Protein AF-A0A0J7L3K2-F1 (afdb_monomer_lite)

Structure (mmCIF, N/CA/C/O backbone):
data_AF-A0A0J7L3K2-F1
#
_entry.id   AF-A0A0J7L3K2-F1
#
loop_
_atom_site.group_PDB
_atom_site.id
_atom_site.type_symbol
_atom_site.label_atom_id
_atom_site.label_alt_id
_atom_site.label_comp_id
_atom_site.label_asym_id
_atom_site.label_entity_id
_atom_site.label_seq_id
_atom_site.pdbx_PDB_ins_code
_atom_site.Cartn_x
_atom_site.Cartn_y
_atom_site.Cartn_z
_atom_site.occupancy
_atom_site.B_iso_or_equiv
_atom_site.auth_seq_id
_atom_site.auth_comp_id
_atom_site.auth_asym_id
_atom_site.auth_atom_id
_atom_site.pdbx_PDB_model_num
ATOM 1 N N . MET A 1 1 ? -5.778 12.920 26.949 1.00 61.03 1 MET A N 1
ATOM 2 C CA . MET A 1 1 ? -6.171 11.606 26.399 1.00 61.03 1 MET A CA 1
ATOM 3 C C . MET A 1 1 ? -7.026 11.694 25.135 1.00 61.03 1 MET A C 1
ATOM 5 O O . MET A 1 1 ? -6.495 11.385 24.085 1.00 61.03 1 MET A O 1
ATOM 9 N N . LYS A 1 2 ? -8.300 12.133 25.161 1.00 69.38 2 LYS A N 1
ATOM 10 C CA . LYS A 1 2 ? -9.154 12.107 23.944 1.00 69.38 2 LYS A CA 1
ATOM 11 C C . LYS A 1 2 ? -8.627 12.995 22.795 1.00 69.38 2 LYS A C 1
ATOM 13 O O . LYS A 1 2 ? -8.532 12.530 21.668 1.00 69.38 2 LYS A O 1
ATOM 18 N N . LEU A 1 3 ? -8.173 14.209 23.121 1.00 75.06 3 LEU A N 1
ATOM 19 C CA . LEU A 1 3 ? -7.583 15.154 22.159 1.00 75.06 3 LEU A CA 1
ATOM 20 C C . LEU A 1 3 ? -6.234 14.675 21.585 1.00 75.06 3 LEU A C 1
ATOM 22 O O . LEU A 1 3 ? -5.961 14.865 20.408 1.00 75.06 3 LEU A O 1
ATOM 26 N N . GLU A 1 4 ? -5.402 14.020 22.401 1.00 78.69 4 GLU A N 1
ATOM 27 C CA . GLU A 1 4 ? -4.096 13.488 21.967 1.00 78.69 4 GLU A CA 1
ATOM 28 C C . GLU A 1 4 ? -4.261 12.316 20.989 1.00 78.69 4 GLU A C 1
ATOM 30 O O . GLU A 1 4 ? -3.485 12.182 20.045 1.00 78.69 4 GLU A O 1
ATOM 35 N N . VAL A 1 5 ? -5.291 11.484 21.189 1.00 81.31 5 VAL A N 1
ATOM 36 C CA . VAL A 1 5 ? -5.630 10.379 20.280 1.00 81.31 5 VAL A CA 1
ATOM 37 C C . VAL A 1 5 ? -6.174 10.911 18.953 1.00 81.31 5 VAL A C 1
ATOM 39 O O . VAL A 1 5 ? -5.765 10.426 17.899 1.00 81.31 5 VAL A O 1
ATOM 42 N N . GLU A 1 6 ? -7.035 11.932 18.972 1.00 85.69 6 GLU A N 1
ATOM 43 C CA . GLU A 1 6 ? -7.513 12.599 17.749 1.00 85.69 6 GLU A CA 1
ATOM 44 C C . GLU A 1 6 ? -6.366 13.261 16.972 1.00 85.69 6 GLU A C 1
ATOM 46 O O . GLU A 1 6 ? -6.255 13.076 15.760 1.00 85.69 6 GLU A O 1
ATOM 51 N N . GLU A 1 7 ? -5.461 13.967 17.657 1.00 87.94 7 GLU A N 1
ATOM 52 C CA . GLU A 1 7 ? -4.285 14.577 17.028 1.00 87.94 7 GLU A CA 1
ATOM 53 C C . GLU A 1 7 ? -3.346 13.518 16.425 1.00 87.94 7 GLU A C 1
ATOM 55 O O . GLU A 1 7 ? -2.850 13.683 15.306 1.00 87.94 7 GLU A O 1
ATOM 60 N N . GLY A 1 8 ? -3.116 12.416 17.144 1.00 87.81 8 GLY A N 1
ATOM 61 C CA . GLY A 1 8 ? -2.340 11.278 16.655 1.00 87.81 8 GLY A CA 1
ATOM 62 C C . GLY A 1 8 ? -2.963 10.653 15.406 1.00 87.81 8 GLY A C 1
ATOM 63 O O . GLY A 1 8 ? -2.278 10.487 14.399 1.00 87.81 8 GLY A O 1
ATOM 64 N N . THR A 1 9 ? -4.270 10.390 15.437 1.00 90.25 9 THR A N 1
ATOM 65 C CA . THR A 1 9 ? -5.020 9.811 14.309 1.00 90.25 9 THR A CA 1
ATOM 66 C C . THR A 1 9 ? -4.975 10.726 13.086 1.00 90.25 9 THR A C 1
ATOM 68 O O . THR A 1 9 ? -4.685 10.269 11.982 1.00 90.25 9 THR A O 1
ATOM 71 N N . TYR A 1 10 ? -5.146 12.039 13.277 1.00 93.38 10 TYR A N 1
ATOM 72 C CA . TYR A 1 10 ? -5.025 13.022 12.200 1.00 93.38 10 TYR A CA 1
ATOM 73 C C . TYR A 1 10 ? -3.632 13.013 11.554 1.00 93.38 10 TYR A C 1
ATOM 75 O O . TYR A 1 10 ? -3.513 13.041 10.327 1.00 93.38 10 TYR A O 1
ATOM 83 N N . LYS A 1 11 ? -2.560 12.940 12.356 1.00 92.44 11 LYS A N 1
ATOM 84 C CA . LYS A 1 11 ? -1.188 12.837 11.830 1.00 92.44 11 LYS A CA 1
ATOM 85 C C . LYS A 1 11 ? -1.003 11.567 11.000 1.00 92.44 11 LYS A C 1
ATOM 87 O O . LYS A 1 11 ? -0.412 11.652 9.926 1.00 92.44 11 LYS A O 1
ATOM 92 N N . LEU A 1 12 ? -1.532 10.429 11.454 1.00 91.94 12 LEU A N 1
ATOM 93 C CA . LEU A 1 12 ? -1.474 9.167 10.710 1.00 91.94 12 LEU A CA 1
ATOM 94 C C . LEU A 1 12 ? -2.235 9.262 9.379 1.00 91.94 12 LEU A C 1
ATOM 96 O O . LEU A 1 12 ? -1.663 8.944 8.343 1.00 91.94 12 LEU A O 1
ATOM 100 N N . MET A 1 13 ? -3.460 9.797 9.370 1.00 94.56 13 MET A N 1
ATOM 101 C CA . MET A 1 13 ? -4.231 10.024 8.136 1.00 94.56 13 MET A CA 1
ATOM 102 C C . MET A 1 13 ? -3.524 10.987 7.173 1.00 94.56 13 MET A C 1
ATOM 104 O O . MET A 1 13 ? -3.561 10.819 5.953 1.00 94.56 13 MET A O 1
ATOM 108 N N . LYS A 1 14 ? -2.845 12.014 7.693 1.00 96.44 14 LYS A N 1
ATOM 109 C CA . LYS A 1 14 ? -2.039 12.912 6.860 1.00 96.44 14 LYS A CA 1
ATOM 110 C C . LYS A 1 14 ? -0.879 12.160 6.198 1.00 96.44 14 LYS A C 1
ATOM 112 O O . LYS A 1 14 ? -0.679 12.314 4.997 1.00 96.44 14 LYS A O 1
ATOM 117 N N . GLN A 1 15 ? -0.152 11.345 6.964 1.00 94.25 15 GLN A N 1
ATOM 118 C CA . GLN A 1 15 ? 0.934 10.514 6.435 1.00 94.25 15 GLN A CA 1
ATOM 119 C C . GLN A 1 15 ? 0.429 9.490 5.413 1.00 94.25 15 GLN A C 1
ATOM 121 O O . GLN A 1 15 ? 1.086 9.276 4.402 1.00 94.25 15 GLN A O 1
ATOM 126 N N . GLU A 1 16 ? -0.759 8.915 5.619 1.00 95.50 16 GLU A N 1
ATOM 127 C CA . GLU A 1 16 ? -1.400 8.005 4.663 1.00 95.50 16 GLU A CA 1
ATOM 128 C C . GLU A 1 16 ? -1.596 8.682 3.303 1.00 95.50 16 GLU A C 1
ATOM 130 O O . GLU A 1 16 ? -1.174 8.162 2.271 1.00 95.50 16 GLU A O 1
ATOM 135 N N . ASN A 1 17 ? -2.168 9.887 3.309 1.00 97.38 17 ASN A N 1
ATOM 136 C CA . ASN A 1 17 ? -2.391 10.671 2.098 1.00 97.38 17 ASN A CA 1
ATOM 137 C C . ASN A 1 17 ? -1.088 11.096 1.407 1.00 97.38 17 ASN A C 1
ATOM 139 O O . ASN A 1 17 ? -1.037 11.168 0.179 1.00 97.38 17 ASN A O 1
ATOM 143 N N . GLU A 1 18 ? -0.044 11.409 2.176 1.00 96.75 18 GLU A N 1
ATOM 144 C CA . GLU A 1 18 ? 1.286 11.706 1.635 1.00 96.75 18 GLU A CA 1
ATOM 145 C C . GLU A 1 18 ? 1.881 10.461 0.954 1.00 96.75 18 GLU A C 1
ATOM 147 O O . GLU A 1 18 ? 2.311 10.551 -0.196 1.00 96.75 18 GLU A O 1
ATOM 152 N N . LEU A 1 19 ? 1.800 9.287 1.591 1.00 94.75 19 LEU A N 1
ATOM 153 C CA . LEU A 1 19 ? 2.296 8.027 1.030 1.00 94.75 19 LEU A CA 1
ATOM 154 C C . LEU A 1 19 ? 1.564 7.616 -0.253 1.00 94.75 19 LEU A C 1
ATOM 156 O O . LEU A 1 19 ? 2.201 7.147 -1.193 1.00 94.75 19 LEU A O 1
ATOM 160 N N . ILE A 1 20 ? 0.241 7.807 -0.314 1.00 98.12 20 ILE A N 1
ATOM 161 C CA . ILE A 1 20 ? -0.554 7.532 -1.522 1.00 98.12 20 ILE A CA 1
ATOM 162 C C . ILE A 1 20 ? -0.031 8.361 -2.699 1.00 98.12 20 ILE A C 1
ATOM 164 O O . ILE A 1 20 ? 0.258 7.811 -3.759 1.00 98.12 20 ILE A O 1
ATOM 168 N N . LYS A 1 21 ? 0.166 9.669 -2.495 1.00 98.25 21 LYS A N 1
ATOM 169 C CA . LYS A 1 21 ? 0.689 10.566 -3.537 1.00 98.25 21 LYS A CA 1
ATOM 170 C C . LYS A 1 21 ? 2.106 10.191 -3.962 1.00 98.25 21 LYS A C 1
ATOM 172 O O . LYS A 1 21 ? 2.420 10.246 -5.147 1.00 98.25 21 LYS A O 1
ATOM 177 N N . GLU A 1 22 ? 2.967 9.815 -3.015 1.00 96.81 22 GLU A N 1
ATOM 178 C CA . GLU A 1 22 ? 4.315 9.330 -3.330 1.00 96.81 22 GLU A CA 1
ATOM 179 C C . GLU A 1 22 ? 4.266 8.090 -4.229 1.00 96.81 22 GLU A C 1
ATOM 181 O O . GLU A 1 22 ? 4.964 8.044 -5.242 1.00 96.81 22 GLU A O 1
ATOM 186 N N . ILE A 1 23 ? 3.420 7.112 -3.892 1.00 98.12 23 ILE A N 1
ATOM 187 C CA . ILE A 1 23 ? 3.246 5.886 -4.678 1.00 98.12 23 ILE A CA 1
ATOM 188 C C . ILE A 1 23 ? 2.728 6.211 -6.084 1.00 98.12 23 ILE A C 1
ATOM 190 O O . ILE A 1 23 ? 3.283 5.708 -7.057 1.00 98.12 23 ILE A O 1
ATOM 194 N N . GLU A 1 24 ? 1.725 7.083 -6.216 1.00 98.25 24 GLU A N 1
ATOM 195 C CA . GLU A 1 24 ? 1.188 7.507 -7.518 1.00 98.25 24 GLU A CA 1
ATOM 196 C C . GLU A 1 24 ? 2.263 8.146 -8.412 1.00 98.25 24 GLU A C 1
ATOM 198 O O . GLU A 1 24 ? 2.356 7.831 -9.600 1.00 98.25 24 GLU A O 1
ATOM 203 N N . LEU A 1 25 ? 3.112 9.009 -7.845 1.00 98.38 25 LEU A N 1
ATOM 204 C CA . LEU A 1 25 ? 4.223 9.627 -8.572 1.00 98.38 25 LEU A CA 1
ATOM 205 C C . LEU A 1 25 ? 5.284 8.598 -8.985 1.00 98.38 25 LEU A C 1
ATOM 207 O O . LEU A 1 25 ? 5.792 8.649 -10.105 1.00 98.38 25 LEU A O 1
ATOM 211 N N . MET A 1 26 ? 5.613 7.649 -8.105 1.00 98.06 26 MET A N 1
ATOM 212 C CA . MET A 1 26 ? 6.549 6.569 -8.425 1.00 98.06 26 MET A CA 1
ATOM 213 C C . MET A 1 26 ? 5.998 5.644 -9.519 1.00 98.06 26 MET A C 1
ATOM 215 O O . MET A 1 26 ? 6.743 5.238 -10.407 1.00 98.06 26 MET A O 1
ATOM 219 N N . GLU A 1 27 ? 4.698 5.349 -9.508 1.00 97.94 27 GLU A N 1
ATOM 220 C CA . GLU A 1 27 ? 4.021 4.573 -10.552 1.00 97.94 27 GLU A CA 1
ATOM 221 C C . GLU A 1 27 ? 4.058 5.285 -11.914 1.00 97.94 27 GLU A C 1
ATOM 223 O O . GLU A 1 27 ? 4.350 4.666 -12.939 1.00 97.94 27 GLU A O 1
ATOM 228 N N . GLN A 1 28 ? 3.855 6.605 -11.940 1.00 98.38 28 GLN A N 1
ATOM 229 C CA . GLN A 1 28 ? 4.031 7.401 -13.160 1.00 98.38 28 GLN A CA 1
ATOM 230 C C . GLN A 1 28 ? 5.478 7.357 -13.666 1.00 98.38 28 GLN A C 1
ATOM 232 O O . GLN A 1 28 ? 5.715 7.155 -14.858 1.00 98.38 28 GLN A O 1
ATOM 237 N N . GLU A 1 29 ? 6.458 7.485 -12.770 1.00 98.00 29 GLU A N 1
ATOM 238 C CA . GLU A 1 29 ? 7.871 7.401 -13.146 1.00 98.00 29 GLU A CA 1
ATOM 239 C C . GLU A 1 29 ? 8.252 6.008 -13.666 1.00 98.00 29 GLU A C 1
ATOM 241 O O . GLU A 1 29 ? 9.008 5.883 -14.631 1.00 98.00 29 GLU A O 1
ATOM 246 N N . LYS A 1 30 ? 7.666 4.947 -13.105 1.00 97.62 30 LYS A N 1
ATOM 247 C CA . LYS A 1 30 ? 7.822 3.579 -13.611 1.00 97.62 30 LYS A CA 1
ATOM 248 C C . LYS A 1 30 ? 7.380 3.473 -15.072 1.00 97.62 30 LYS A C 1
ATOM 250 O O . LYS A 1 30 ? 8.096 2.887 -15.887 1.00 97.62 30 LYS A O 1
ATOM 255 N N . LEU A 1 31 ? 6.244 4.077 -15.431 1.00 97.50 31 LEU A N 1
ATOM 256 C CA . LEU A 1 31 ? 5.769 4.118 -16.819 1.00 97.50 31 LEU A CA 1
ATOM 257 C C . LEU A 1 31 ? 6.733 4.882 -17.739 1.00 97.50 31 LEU A C 1
ATOM 259 O O . LEU A 1 31 ? 6.981 4.438 -18.864 1.00 97.50 31 LEU A O 1
ATOM 263 N N . ASN A 1 32 ? 7.323 5.983 -17.266 1.00 98.00 32 ASN A N 1
ATOM 264 C CA . ASN A 1 32 ? 8.330 6.731 -18.025 1.00 98.00 32 ASN A CA 1
ATOM 265 C C . ASN A 1 32 ? 9.562 5.867 -18.328 1.00 98.00 32 ASN A C 1
ATOM 267 O O . ASN A 1 32 ? 9.998 5.803 -19.478 1.00 98.00 32 ASN A O 1
ATOM 271 N N . ILE A 1 33 ? 10.072 5.146 -17.326 1.00 96.31 33 ILE A N 1
ATOM 272 C CA . ILE A 1 33 ? 11.225 4.244 -17.473 1.00 96.31 33 ILE A CA 1
ATOM 273 C C . ILE A 1 33 ? 10.921 3.115 -18.470 1.00 96.31 33 ILE A C 1
ATOM 275 O O . ILE A 1 33 ? 11.774 2.767 -19.289 1.00 96.31 33 ILE A O 1
ATOM 279 N N . ILE A 1 34 ? 9.703 2.562 -18.453 1.00 95.25 34 ILE A N 1
ATOM 280 C CA . ILE A 1 34 ? 9.273 1.539 -19.421 1.00 95.25 34 ILE A CA 1
ATOM 281 C C . ILE A 1 34 ? 9.290 2.101 -20.850 1.00 95.25 34 ILE A C 1
ATOM 283 O O . ILE A 1 34 ? 9.785 1.446 -21.769 1.00 95.25 34 ILE A O 1
ATOM 287 N N . ASN A 1 35 ? 8.776 3.315 -21.054 1.00 96.88 35 ASN A N 1
ATOM 288 C CA . ASN A 1 35 ? 8.783 3.962 -22.368 1.00 96.88 35 ASN A CA 1
ATOM 289 C C . ASN A 1 35 ? 10.210 4.271 -22.849 1.00 96.88 35 ASN A C 1
ATOM 291 O O . ASN A 1 35 ? 10.521 4.089 -24.029 1.00 96.88 35 ASN A O 1
ATOM 295 N N . GLU A 1 36 ? 11.097 4.677 -21.939 1.00 96.50 36 GLU A N 1
ATOM 296 C CA . GLU A 1 36 ? 12.516 4.878 -22.233 1.00 96.50 36 GLU A CA 1
ATOM 297 C C . GLU A 1 36 ? 13.192 3.563 -22.660 1.00 96.50 36 GLU A C 1
ATOM 299 O O . GLU A 1 36 ? 13.864 3.514 -23.694 1.00 96.50 36 GLU A O 1
ATOM 304 N N . ALA A 1 37 ? 12.942 2.469 -21.932 1.00 93.69 37 ALA A N 1
ATOM 305 C CA . ALA A 1 37 ? 13.461 1.145 -22.270 1.00 93.69 37 ALA A CA 1
ATOM 306 C C . ALA A 1 37 ? 13.016 0.699 -23.673 1.00 93.69 37 ALA A C 1
ATOM 308 O O . ALA A 1 37 ? 13.846 0.258 -24.471 1.00 93.69 37 ALA A O 1
ATOM 309 N N . LYS A 1 38 ? 11.731 0.884 -24.012 1.00 93.81 38 LYS A N 1
ATOM 310 C CA . LYS A 1 38 ? 11.192 0.604 -25.356 1.00 93.81 38 LYS A CA 1
ATOM 311 C C . LYS A 1 38 ? 11.876 1.438 -26.442 1.00 93.81 38 LYS A C 1
ATOM 313 O O . LYS A 1 38 ? 12.220 0.908 -27.495 1.00 93.81 38 LYS A O 1
ATOM 318 N N . SER A 1 39 ? 12.135 2.720 -26.177 1.00 96.50 39 SER A N 1
ATOM 319 C CA . SER A 1 39 ? 12.858 3.608 -27.100 1.00 96.50 39 SER A CA 1
ATOM 320 C C . SER A 1 39 ? 14.290 3.128 -27.370 1.00 96.50 39 SER A C 1
ATOM 322 O O . SER A 1 39 ? 14.747 3.161 -28.514 1.00 96.50 39 SER A O 1
ATOM 324 N N . TYR A 1 40 ? 15.002 2.628 -26.352 1.00 96.62 40 TYR A N 1
ATOM 325 C CA . TYR A 1 40 ? 16.329 2.035 -26.546 1.00 96.62 40 TYR A CA 1
ATOM 326 C C . TYR A 1 40 ? 16.285 0.702 -27.296 1.00 96.62 40 TYR A C 1
ATOM 328 O O . TYR A 1 40 ? 17.164 0.458 -28.122 1.00 96.62 40 TYR A O 1
ATOM 336 N N . LEU A 1 41 ? 15.270 -0.136 -27.060 1.00 92.50 41 LEU A N 1
ATOM 337 C CA . LEU A 1 41 ? 15.083 -1.384 -27.808 1.00 92.50 41 LEU A CA 1
ATOM 338 C C . LEU A 1 41 ? 14.839 -1.123 -29.298 1.00 92.50 41 LEU A C 1
ATOM 340 O O . LEU A 1 41 ? 15.476 -1.765 -30.128 1.00 92.50 41 LEU A O 1
ATOM 344 N N . ALA A 1 42 ? 14.013 -0.129 -29.636 1.00 94.19 42 ALA A N 1
ATOM 345 C CA . ALA A 1 42 ? 13.767 0.277 -31.022 1.00 94.19 42 ALA A CA 1
ATOM 346 C C . ALA A 1 42 ? 15.030 0.786 -31.745 1.00 94.19 42 ALA A C 1
ATOM 348 O O . ALA A 1 42 ? 15.099 0.757 -32.970 1.00 94.19 42 ALA A O 1
ATOM 349 N N . LYS A 1 43 ? 16.037 1.248 -30.993 1.00 95.62 43 LYS A N 1
ATOM 350 C CA . LYS A 1 43 ? 17.347 1.688 -31.505 1.00 95.62 43 LYS A CA 1
ATOM 351 C C . LYS A 1 43 ? 18.413 0.586 -31.456 1.00 95.62 43 LYS A C 1
ATOM 353 O O . LYS A 1 43 ? 19.588 0.886 -31.638 1.00 95.62 43 LYS A O 1
ATOM 358 N N . GLU A 1 44 ? 18.032 -0.650 -31.128 1.00 92.44 44 GLU A N 1
ATOM 359 C CA . GLU A 1 44 ? 18.934 -1.794 -30.912 1.00 92.44 44 GLU A CA 1
ATOM 360 C C . GLU A 1 44 ? 19.980 -1.575 -29.793 1.00 92.44 44 GLU A C 1
ATOM 362 O O . GLU A 1 44 ? 20.953 -2.319 -29.648 1.00 92.44 44 GLU A O 1
ATOM 367 N N . LEU A 1 45 ? 19.759 -0.592 -28.912 1.00 94.81 45 LEU A N 1
ATOM 368 C CA . LEU A 1 45 ? 20.650 -0.236 -27.803 1.00 94.81 45 LEU A CA 1
ATOM 369 C C . LEU A 1 45 ? 20.366 -1.097 -26.565 1.00 94.81 45 LEU A C 1
ATOM 371 O O . LEU A 1 45 ? 19.985 -0.609 -25.498 1.00 94.81 45 LEU A O 1
ATOM 375 N N . ARG A 1 46 ? 20.587 -2.408 -26.696 1.00 90.81 46 ARG A N 1
ATOM 376 C CA . ARG A 1 46 ? 20.213 -3.419 -25.689 1.00 90.81 46 ARG A CA 1
ATOM 377 C C . ARG A 1 46 ? 20.780 -3.152 -24.289 1.00 90.81 46 ARG A C 1
ATOM 379 O O . ARG A 1 46 ? 20.095 -3.390 -23.298 1.00 90.81 46 ARG A O 1
ATOM 386 N N . GLN A 1 47 ? 22.014 -2.654 -24.187 1.00 93.06 47 GLN A N 1
ATOM 387 C CA . GLN A 1 47 ? 22.634 -2.364 -22.886 1.00 93.06 47 GLN A CA 1
ATOM 388 C C . GLN A 1 47 ? 21.943 -1.205 -22.156 1.00 93.06 47 GLN A C 1
ATOM 390 O O . GLN A 1 47 ? 21.753 -1.284 -20.945 1.00 93.06 47 GLN A O 1
ATOM 395 N N . MET A 1 48 ? 21.509 -0.172 -22.884 1.00 92.88 48 MET A N 1
ATOM 396 C CA . MET A 1 48 ? 20.787 0.963 -22.299 1.00 92.88 48 MET A CA 1
ATOM 397 C C . MET A 1 48 ? 19.384 0.549 -21.856 1.00 92.88 48 MET A C 1
ATOM 399 O O . MET A 1 48 ? 18.996 0.830 -20.725 1.00 92.88 48 MET A O 1
ATOM 403 N N . ALA A 1 49 ? 18.679 -0.232 -22.682 1.00 91.88 49 ALA A N 1
ATOM 404 C CA . ALA A 1 49 ? 17.394 -0.817 -22.302 1.00 91.88 49 ALA A CA 1
ATOM 405 C C . ALA A 1 49 ? 17.506 -1.664 -21.021 1.00 91.88 49 ALA A C 1
ATOM 407 O O . ALA A 1 49 ? 16.693 -1.520 -20.110 1.00 91.88 49 ALA A O 1
ATOM 408 N N . LYS A 1 50 ? 18.555 -2.494 -20.902 1.00 91.44 50 LYS A N 1
ATOM 409 C CA . LYS A 1 50 ? 18.805 -3.292 -19.690 1.00 91.44 50 LYS A CA 1
ATOM 410 C C . LYS A 1 50 ? 19.025 -2.413 -18.454 1.00 91.44 50 LYS A C 1
ATOM 412 O O . LYS A 1 50 ? 18.567 -2.767 -17.372 1.00 91.44 50 LYS A O 1
ATOM 417 N N . THR A 1 51 ? 19.702 -1.276 -18.593 1.00 93.81 51 THR A N 1
ATOM 418 C CA . THR A 1 51 ? 19.883 -0.314 -17.495 1.00 93.81 51 THR A CA 1
ATOM 419 C C . THR A 1 51 ? 18.560 0.317 -17.057 1.00 93.81 51 THR A C 1
ATOM 421 O O . THR A 1 5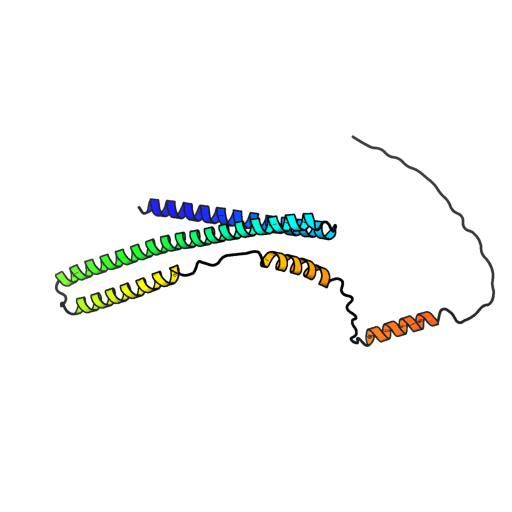1 ? 18.299 0.364 -15.856 1.00 93.81 51 THR A O 1
ATOM 424 N N . CYS A 1 52 ? 17.689 0.717 -17.990 1.00 94.00 52 CYS A N 1
ATOM 425 C CA . CYS A 1 52 ? 16.346 1.212 -17.659 1.00 94.00 52 CYS A CA 1
ATOM 426 C C . CYS A 1 52 ? 15.526 0.160 -16.902 1.00 94.00 52 CYS A C 1
ATOM 428 O O . CYS A 1 52 ? 14.923 0.472 -15.880 1.00 94.00 52 CYS A O 1
ATOM 430 N N . LEU A 1 53 ? 15.552 -1.101 -17.348 1.00 92.19 53 LEU A N 1
ATOM 431 C CA . LEU A 1 53 ? 14.826 -2.178 -16.671 1.00 92.19 53 LEU A CA 1
ATOM 432 C C . LEU A 1 53 ? 15.335 -2.417 -15.244 1.00 92.19 53 LEU A C 1
ATOM 434 O O . LEU A 1 53 ? 14.521 -2.542 -14.339 1.00 92.19 53 LEU A O 1
ATOM 438 N N . ARG A 1 54 ? 16.655 -2.379 -15.000 1.00 92.00 54 ARG A N 1
ATOM 439 C CA . ARG A 1 54 ? 17.199 -2.437 -13.626 1.00 92.00 54 ARG A CA 1
ATOM 440 C C . ARG A 1 54 ? 16.633 -1.328 -12.738 1.00 92.00 54 ARG A C 1
ATOM 442 O O . ARG A 1 54 ? 16.167 -1.608 -11.638 1.00 92.00 54 ARG A O 1
ATOM 449 N N . ARG A 1 55 ? 16.601 -0.093 -13.248 1.00 95.00 55 ARG A N 1
ATOM 450 C CA . ARG A 1 55 ? 16.022 1.056 -12.539 1.00 95.00 55 ARG A CA 1
ATOM 451 C C . ARG A 1 55 ? 14.524 0.871 -12.260 1.00 95.00 55 ARG A C 1
ATOM 453 O O . ARG A 1 55 ? 14.073 1.220 -11.174 1.00 95.00 55 ARG A O 1
ATOM 460 N N . LYS A 1 56 ? 13.759 0.312 -13.209 1.00 95.69 56 LYS A N 1
ATOM 461 C CA . LYS A 1 56 ? 12.331 -0.012 -13.030 1.00 95.69 56 LYS A CA 1
ATOM 462 C C . LYS A 1 56 ? 12.125 -0.925 -11.822 1.00 95.69 56 LYS A C 1
ATOM 464 O O . LYS A 1 56 ? 11.294 -0.618 -10.982 1.00 95.69 56 LYS A O 1
ATOM 469 N N . ILE A 1 57 ? 12.899 -1.998 -11.708 1.00 90.94 57 ILE A N 1
ATOM 470 C CA . ILE A 1 57 ? 12.754 -2.987 -10.629 1.00 90.94 57 ILE A CA 1
ATOM 471 C C . ILE A 1 57 ? 13.115 -2.384 -9.274 1.00 90.94 57 ILE A C 1
ATOM 473 O O . ILE A 1 57 ? 12.430 -2.615 -8.284 1.00 90.94 57 ILE A O 1
ATOM 477 N N . GLU A 1 58 ? 14.193 -1.600 -9.204 1.00 92.62 58 GLU A N 1
ATOM 478 C CA . GLU A 1 58 ? 14.553 -0.881 -7.975 1.00 92.62 58 GLU A CA 1
ATOM 479 C C . GLU A 1 58 ? 13.427 0.066 -7.533 1.00 92.62 58 GLU A C 1
ATOM 481 O O . GLU A 1 58 ? 13.109 0.157 -6.340 1.00 92.62 58 GLU A O 1
ATOM 486 N N . LEU A 1 59 ? 12.783 0.730 -8.497 1.00 96.06 59 LEU A N 1
ATOM 487 C CA . LEU A 1 59 ? 11.613 1.561 -8.252 1.00 96.06 59 LEU A CA 1
ATOM 488 C C . LEU A 1 59 ? 10.400 0.724 -7.821 1.00 96.06 59 LEU A C 1
ATOM 490 O O . LEU A 1 59 ? 9.741 1.102 -6.862 1.00 96.06 59 LEU A O 1
ATOM 494 N N . GLU A 1 60 ? 10.145 -0.434 -8.431 1.00 94.44 60 GLU A N 1
ATOM 495 C CA . GLU A 1 60 ? 9.076 -1.365 -8.033 1.00 94.44 60 GLU A CA 1
ATOM 496 C C . GLU A 1 60 ? 9.266 -1.897 -6.614 1.00 94.44 60 GLU A C 1
ATOM 498 O O . GLU A 1 60 ? 8.339 -1.826 -5.816 1.00 94.44 60 GLU A O 1
ATOM 503 N N . LYS A 1 61 ? 10.484 -2.308 -6.245 1.00 91.50 61 LYS A N 1
ATOM 504 C CA . LYS A 1 61 ? 10.827 -2.690 -4.864 1.00 91.50 61 LYS A CA 1
ATOM 505 C C . LYS A 1 61 ? 10.588 -1.538 -3.888 1.00 91.50 61 LYS A C 1
ATOM 507 O O . LYS A 1 61 ? 10.237 -1.750 -2.728 1.00 91.50 61 LYS A O 1
ATOM 512 N N . THR A 1 62 ? 10.809 -0.301 -4.328 1.00 91.44 62 THR A N 1
ATOM 513 C CA . THR A 1 62 ? 10.532 0.887 -3.513 1.00 91.44 62 THR A CA 1
ATOM 514 C C . THR A 1 62 ? 9.029 1.121 -3.381 1.00 91.44 62 THR A C 1
ATOM 516 O O . THR A 1 62 ? 8.559 1.342 -2.266 1.00 91.44 62 THR A O 1
ATOM 519 N N . ILE A 1 63 ? 8.275 1.018 -4.477 1.00 96.25 63 ILE A N 1
ATOM 520 C CA . ILE A 1 63 ? 6.810 1.112 -4.497 1.00 96.25 63 ILE A CA 1
ATOM 521 C C . ILE A 1 63 ? 6.197 0.048 -3.586 1.00 96.25 63 ILE A C 1
ATOM 523 O O . ILE A 1 63 ? 5.363 0.383 -2.754 1.00 96.25 63 ILE A O 1
ATOM 527 N N . GLU A 1 64 ? 6.652 -1.200 -3.669 1.00 93.62 64 GLU A N 1
ATOM 528 C CA . GLU A 1 64 ? 6.186 -2.309 -2.834 1.00 93.62 64 GLU A CA 1
ATOM 529 C C . GLU A 1 64 ? 6.408 -2.021 -1.344 1.00 93.62 64 GLU A C 1
ATOM 531 O O . GLU A 1 64 ? 5.475 -2.097 -0.546 1.00 93.62 64 GLU A O 1
ATOM 536 N N . LYS A 1 65 ? 7.613 -1.579 -0.959 1.00 87.50 65 LYS A N 1
ATOM 537 C CA . LYS A 1 65 ? 7.903 -1.176 0.428 1.00 87.50 65 LYS A CA 1
ATOM 538 C C . LYS A 1 65 ? 6.998 -0.039 0.902 1.00 87.50 65 LYS A C 1
ATOM 540 O O . LYS A 1 65 ? 6.565 -0.039 2.055 1.00 87.50 65 LYS A O 1
ATOM 545 N N . ARG A 1 66 ? 6.710 0.938 0.035 1.00 90.25 66 ARG A N 1
ATOM 546 C CA . ARG A 1 66 ? 5.802 2.055 0.343 1.00 90.25 66 ARG A CA 1
ATOM 547 C C . ARG A 1 66 ? 4.358 1.575 0.463 1.00 90.25 66 ARG A C 1
ATOM 549 O O . ARG A 1 66 ? 3.681 1.966 1.406 1.00 90.25 66 ARG A O 1
ATOM 556 N N . ALA A 1 67 ? 3.908 0.684 -0.413 1.00 92.88 67 ALA A N 1
ATOM 557 C CA . ALA A 1 67 ? 2.584 0.075 -0.351 1.00 92.88 67 ALA A CA 1
ATOM 558 C C . ALA A 1 67 ? 2.405 -0.765 0.924 1.00 92.88 67 ALA A C 1
ATOM 560 O O . ALA A 1 67 ? 1.366 -0.672 1.577 1.00 92.88 67 ALA A O 1
ATOM 561 N N . GLN A 1 68 ? 3.436 -1.502 1.345 1.00 89.00 68 GLN A N 1
ATOM 562 C CA . GLN A 1 68 ? 3.422 -2.226 2.615 1.00 89.00 68 GLN A CA 1
ATOM 563 C C . GLN A 1 68 ? 3.343 -1.271 3.812 1.00 89.00 68 GLN A C 1
ATOM 565 O O . GLN A 1 68 ? 2.571 -1.499 4.742 1.00 89.00 68 GLN A O 1
ATOM 570 N N . ALA A 1 69 ? 4.106 -0.174 3.794 1.00 86.44 69 ALA A N 1
ATOM 571 C CA . ALA A 1 69 ? 4.019 0.851 4.830 1.00 86.44 69 ALA A CA 1
ATOM 572 C C . ALA A 1 69 ? 2.625 1.507 4.876 1.00 86.44 69 ALA A C 1
ATOM 574 O O . ALA A 1 69 ? 2.099 1.727 5.965 1.00 86.44 69 ALA A O 1
ATOM 575 N N . LEU A 1 70 ? 1.999 1.749 3.717 1.00 94.38 70 LEU A N 1
ATOM 576 C CA . LEU A 1 70 ? 0.622 2.241 3.617 1.00 94.38 70 LEU A CA 1
ATOM 577 C C . LEU A 1 70 ? -0.376 1.251 4.231 1.00 94.38 70 LEU A C 1
ATOM 579 O O . LEU A 1 70 ? -1.244 1.658 5.001 1.00 94.38 70 LEU A O 1
ATOM 583 N N . ALA A 1 71 ? -0.246 -0.041 3.919 1.00 90.56 71 ALA A N 1
ATOM 584 C CA . ALA A 1 71 ? -1.092 -1.089 4.485 1.00 90.56 71 ALA A CA 1
ATOM 585 C C . ALA A 1 71 ? -0.963 -1.140 6.014 1.00 90.56 71 ALA A C 1
ATOM 587 O O . ALA A 1 71 ? -1.969 -1.074 6.717 1.00 90.56 71 ALA A O 1
ATOM 588 N N . ASN A 1 72 ? 0.270 -1.137 6.529 1.00 84.31 72 ASN A N 1
ATOM 589 C CA . ASN A 1 72 ? 0.538 -1.114 7.968 1.00 84.31 72 ASN A CA 1
ATOM 590 C C . ASN A 1 72 ? -0.074 0.125 8.645 1.00 84.31 72 ASN A C 1
ATOM 59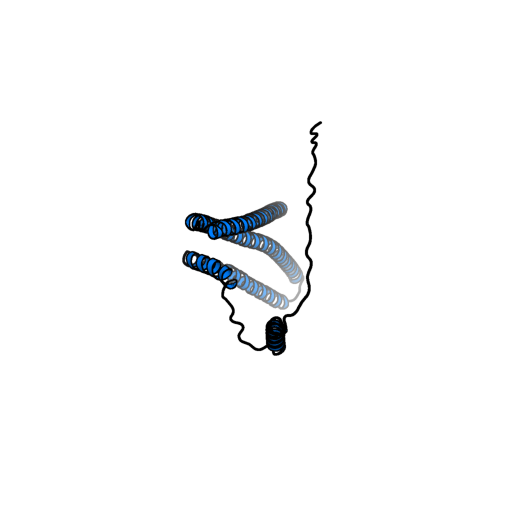2 O O . ASN A 1 72 ? -0.631 0.029 9.738 1.00 84.31 72 ASN A O 1
ATOM 596 N N . LEU A 1 73 ? 0.017 1.292 7.999 1.00 90.88 73 LEU A N 1
ATOM 597 C CA . LEU A 1 73 ? -0.534 2.542 8.517 1.00 90.88 73 LEU A CA 1
ATOM 598 C C . LEU A 1 73 ? -2.065 2.509 8.582 1.00 90.88 73 LEU A C 1
ATOM 600 O O . LEU A 1 73 ? -2.639 2.926 9.586 1.00 90.88 73 LEU A O 1
ATOM 604 N N . ARG A 1 74 ? -2.723 1.960 7.556 1.00 92.50 74 ARG A N 1
ATOM 605 C CA . ARG A 1 74 ? -4.178 1.749 7.540 1.00 92.50 74 ARG A CA 1
ATOM 606 C C . ARG A 1 74 ? -4.624 0.805 8.645 1.00 92.50 74 ARG A C 1
ATOM 608 O O . ARG A 1 74 ? -5.541 1.142 9.386 1.00 92.50 74 ARG A O 1
ATOM 615 N N . THR A 1 75 ? -3.931 -0.321 8.817 1.00 89.94 75 THR A N 1
ATOM 616 C CA . THR A 1 75 ? -4.185 -1.247 9.928 1.00 89.94 75 THR A CA 1
ATOM 617 C C . THR A 1 75 ? -4.055 -0.541 11.276 1.00 89.94 75 THR A C 1
ATOM 619 O O . THR A 1 75 ? -4.908 -0.713 12.141 1.00 89.94 75 THR A O 1
ATOM 622 N N . LEU A 1 76 ? -3.031 0.300 11.460 1.00 85.62 76 LEU A N 1
ATOM 623 C CA . LEU A 1 76 ? -2.859 1.063 12.695 1.00 85.62 76 LEU A CA 1
ATOM 624 C C . LEU A 1 76 ? -4.021 2.037 12.944 1.00 85.62 76 LEU A C 1
ATOM 626 O O . LEU A 1 76 ? -4.514 2.103 14.069 1.00 85.62 76 LEU A O 1
ATOM 630 N N . ILE A 1 77 ? -4.474 2.762 11.917 1.00 88.62 77 ILE A N 1
ATOM 631 C CA . ILE A 1 77 ? -5.628 3.670 12.016 1.00 88.62 77 ILE A CA 1
ATOM 632 C C . ILE A 1 77 ? -6.882 2.886 12.424 1.00 88.62 77 ILE A C 1
ATOM 634 O O . ILE A 1 77 ? -7.514 3.227 13.423 1.00 88.62 77 ILE A O 1
ATOM 638 N N . THR A 1 78 ? -7.185 1.783 11.734 1.00 88.19 78 THR A N 1
ATOM 639 C CA . THR A 1 78 ? -8.330 0.918 12.059 1.00 88.19 78 THR A CA 1
ATOM 640 C C . THR A 1 78 ? -8.243 0.357 13.480 1.00 88.19 78 THR A C 1
ATOM 642 O O . THR A 1 78 ? -9.236 0.343 14.205 1.00 88.19 78 THR A O 1
ATOM 645 N N . ASN A 1 79 ? -7.056 -0.050 13.934 1.00 84.19 79 ASN A N 1
ATOM 646 C CA . ASN A 1 79 ? -6.862 -0.548 15.296 1.00 84.19 79 ASN A CA 1
ATOM 647 C C . ASN A 1 79 ? -7.125 0.533 16.354 1.00 84.19 79 ASN A C 1
ATOM 649 O O . ASN A 1 79 ? -7.703 0.234 17.399 1.00 84.19 79 ASN A O 1
ATOM 653 N N . ILE A 1 80 ? -6.742 1.788 16.093 1.00 86.44 80 ILE A N 1
ATOM 654 C CA . ILE A 1 80 ? -7.030 2.919 16.989 1.00 86.44 80 ILE A CA 1
ATOM 655 C C . ILE A 1 80 ? -8.541 3.177 17.062 1.00 86.44 80 ILE A C 1
ATOM 657 O O . ILE A 1 80 ? -9.087 3.342 18.157 1.00 86.44 80 ILE A O 1
ATOM 661 N N . GLU A 1 81 ? -9.229 3.169 15.921 1.00 86.75 81 GLU A N 1
ATOM 662 C CA . GLU A 1 81 ? -10.685 3.342 15.848 1.00 86.75 81 GLU A CA 1
ATOM 663 C C . GLU A 1 81 ? -11.424 2.219 16.592 1.00 86.75 81 GLU A C 1
ATOM 665 O O . GLU A 1 81 ? -12.307 2.481 17.418 1.00 86.75 81 GLU A O 1
ATOM 670 N N . ASN A 1 82 ? -10.998 0.972 16.385 1.00 82.62 82 ASN A N 1
ATOM 671 C CA . ASN A 1 82 ? -11.530 -0.197 17.080 1.00 82.62 82 ASN A CA 1
ATOM 672 C C . ASN A 1 82 ? -11.280 -0.124 18.588 1.00 82.62 82 ASN A C 1
ATOM 674 O O . ASN A 1 82 ? -12.194 -0.379 19.370 1.00 82.62 82 ASN A O 1
ATOM 678 N N . ALA A 1 83 ? -10.084 0.277 19.023 1.00 79.44 83 ALA A N 1
ATOM 679 C CA . ALA A 1 83 ? -9.774 0.452 20.439 1.00 79.44 83 ALA A CA 1
ATOM 680 C C . ALA A 1 83 ? -10.661 1.526 21.092 1.00 79.44 83 ALA A C 1
ATOM 682 O O . ALA A 1 83 ? -11.135 1.339 22.216 1.00 79.44 83 ALA A O 1
ATOM 683 N N . HIS A 1 84 ? -10.943 2.627 20.386 1.00 81.94 84 HIS A N 1
ATOM 684 C CA . HIS A 1 84 ? -11.871 3.653 20.862 1.00 81.94 84 HIS A CA 1
ATOM 685 C C . HIS A 1 84 ? -13.302 3.104 21.000 1.00 81.94 84 HIS A C 1
ATOM 687 O O . HIS A 1 84 ? -13.945 3.322 22.031 1.00 81.94 84 HIS A O 1
ATOM 693 N N . SER A 1 85 ? -13.783 2.346 20.009 1.00 80.00 85 SER A N 1
ATOM 694 C CA . SER A 1 85 ? -15.094 1.681 20.058 1.00 80.00 85 SER A CA 1
ATOM 695 C C . SER A 1 85 ? -15.181 0.661 21.202 1.00 80.00 85 SER A C 1
ATOM 697 O O . SER A 1 85 ? -16.095 0.714 22.025 1.00 80.00 85 SER A O 1
ATOM 699 N N . ASN A 1 86 ? -14.174 -0.205 21.338 1.00 78.69 86 ASN A N 1
ATOM 700 C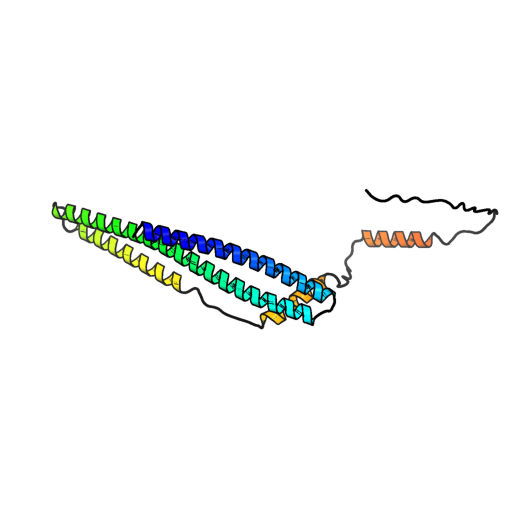 CA . ASN A 1 86 ? -14.088 -1.212 22.397 1.00 78.69 86 ASN A CA 1
ATOM 701 C C . ASN A 1 86 ? -14.065 -0.573 23.794 1.00 78.69 86 ASN A C 1
ATOM 703 O O . ASN A 1 86 ? -14.738 -1.053 24.704 1.00 78.69 86 ASN A O 1
ATOM 707 N N . SER A 1 87 ? -13.346 0.540 23.963 1.00 79.88 87 SER A N 1
ATOM 708 C CA . SER A 1 87 ? -13.334 1.310 25.212 1.00 79.88 87 SER A CA 1
ATOM 709 C C . SER A 1 87 ? -14.716 1.881 25.553 1.00 79.88 87 SER A C 1
ATOM 711 O O . SER A 1 87 ? -15.158 1.808 26.704 1.00 79.88 87 SER A O 1
ATOM 713 N N . ALA A 1 88 ? -15.445 2.391 24.554 1.00 80.00 88 ALA A N 1
ATOM 714 C CA . ALA A 1 88 ? -16.810 2.876 24.739 1.00 80.00 88 ALA A CA 1
ATOM 715 C C . ALA A 1 88 ? -17.768 1.746 25.157 1.00 80.00 88 ALA A C 1
ATOM 717 O O . ALA A 1 88 ? -18.542 1.916 26.102 1.00 80.00 88 ALA A O 1
ATOM 718 N N . VAL A 1 89 ? -17.663 0.579 24.515 1.00 82.19 89 VAL A N 1
ATOM 719 C CA . VAL A 1 89 ? -18.427 -0.627 24.868 1.00 82.19 89 VAL A CA 1
ATOM 720 C C . VAL A 1 89 ? -18.123 -1.063 26.304 1.00 82.19 89 VAL A C 1
ATOM 722 O O . VAL A 1 89 ? -19.045 -1.244 27.098 1.00 82.19 89 VAL A O 1
ATOM 725 N N . LEU A 1 90 ? -16.847 -1.145 26.693 1.00 77.94 90 LEU A N 1
ATOM 726 C CA . LEU A 1 90 ? -16.451 -1.516 28.055 1.00 77.94 90 LEU A CA 1
ATOM 727 C C . LEU A 1 90 ? -16.981 -0.526 29.107 1.00 77.94 90 LEU A C 1
ATOM 729 O O . LEU A 1 90 ? -17.428 -0.930 30.181 1.00 77.94 90 LEU A O 1
ATOM 733 N N . SER A 1 91 ? -16.979 0.775 28.800 1.00 80.19 91 SER A N 1
ATOM 734 C CA . SER A 1 91 ? -17.572 1.794 29.672 1.00 80.19 91 SER A CA 1
ATOM 735 C C . SER A 1 91 ? -19.085 1.597 29.846 1.00 80.19 91 SER A C 1
ATOM 737 O O . SER A 1 91 ? -19.609 1.807 30.947 1.00 80.19 91 SER A O 1
ATOM 739 N N . ALA A 1 92 ? -19.795 1.185 28.791 1.00 82.06 92 ALA A N 1
ATOM 740 C CA . ALA A 1 92 ? -21.218 0.860 28.861 1.00 82.06 92 ALA A CA 1
ATOM 741 C C . ALA A 1 92 ? -21.470 -0.384 29.727 1.00 82.06 92 ALA A C 1
ATOM 743 O O . ALA A 1 92 ? -22.303 -0.321 30.629 1.00 82.06 92 ALA A O 1
ATOM 744 N N . TYR A 1 93 ? -20.690 -1.457 29.546 1.00 78.56 93 TYR A N 1
ATOM 745 C CA . TYR A 1 93 ? -20.758 -2.651 30.400 1.00 78.56 93 TYR A CA 1
ATOM 746 C C . TYR A 1 93 ? -20.500 -2.327 31.870 1.00 78.56 93 TYR A C 1
ATOM 748 O O . TYR A 1 93 ? -21.241 -2.773 32.743 1.00 78.56 93 TYR A O 1
ATOM 756 N N . LYS A 1 94 ? -19.496 -1.495 32.164 1.00 79.94 94 LYS A N 1
ATOM 757 C CA . LYS A 1 94 ? -19.220 -1.056 33.537 1.00 79.94 94 LYS A CA 1
ATOM 758 C C . LYS A 1 94 ? -20.407 -0.303 34.136 1.00 79.94 94 LYS A C 1
ATOM 760 O O . LYS A 1 94 ? -20.804 -0.582 35.264 1.00 79.94 94 LYS A O 1
ATOM 765 N N . THR A 1 95 ? -21.008 0.595 33.358 1.00 84.12 95 THR A N 1
ATOM 766 C CA . THR A 1 95 ? -22.210 1.333 33.768 1.00 84.12 95 THR A CA 1
ATOM 767 C C . THR A 1 95 ? -23.381 0.384 34.022 1.00 84.12 95 THR A C 1
ATOM 769 O O . THR A 1 95 ? -24.049 0.508 35.046 1.00 84.12 95 THR A O 1
ATOM 772 N N . ALA A 1 96 ? -23.601 -0.595 33.141 1.00 77.38 96 ALA A N 1
ATOM 773 C CA . ALA A 1 96 ? -24.638 -1.610 33.300 1.00 77.38 96 ALA A CA 1
ATOM 774 C C . ALA A 1 96 ? -24.414 -2.453 34.566 1.00 77.38 96 ALA A C 1
ATOM 776 O O . ALA A 1 96 ? -25.323 -2.573 35.382 1.00 77.38 96 ALA A O 1
ATOM 777 N N . SER A 1 97 ? -23.191 -2.939 34.797 1.00 77.12 97 SER A N 1
ATOM 778 C CA . SER A 1 97 ? -22.806 -3.642 36.029 1.00 77.12 97 SER A CA 1
ATOM 779 C C . SER A 1 97 ? -23.075 -2.791 37.275 1.00 77.12 97 SER A C 1
ATOM 781 O O . SER A 1 97 ? -23.624 -3.284 38.258 1.00 77.12 97 SER A O 1
ATOM 783 N N . ASP A 1 98 ? -22.708 -1.507 37.261 1.00 81.25 98 ASP A N 1
ATOM 784 C CA . ASP A 1 98 ? -22.923 -0.615 38.404 1.00 81.25 98 ASP A CA 1
ATOM 785 C C . ASP A 1 98 ? -24.418 -0.368 38.670 1.00 81.25 98 ASP A C 1
ATOM 787 O O . ASP A 1 98 ? -24.835 -0.278 39.828 1.00 81.25 98 ASP A O 1
ATOM 791 N N . VAL A 1 99 ? -25.241 -0.296 37.619 1.00 82.31 99 VAL A N 1
ATOM 792 C CA . VAL A 1 99 ? -26.707 -0.221 37.726 1.00 82.31 99 VAL A CA 1
ATOM 793 C C . VAL A 1 99 ? -27.278 -1.521 38.295 1.00 82.31 99 VAL A C 1
ATOM 795 O O . VAL A 1 99 ? -28.038 -1.466 39.259 1.00 82.31 99 VAL A O 1
ATOM 798 N N . LEU A 1 100 ? -26.873 -2.680 37.772 1.00 74.25 100 LEU A N 1
ATOM 799 C CA . LEU A 1 100 ? -27.313 -3.992 38.257 1.00 74.25 100 LEU A CA 1
ATOM 800 C C . LEU A 1 100 ? -26.944 -4.209 39.730 1.00 74.25 100 LEU A C 1
ATOM 802 O O . LEU A 1 100 ? -27.783 -4.652 40.509 1.00 74.25 100 LEU A O 1
ATOM 806 N N . LYS A 1 101 ? -25.739 -3.807 40.155 1.00 76.31 101 LYS A N 1
ATOM 807 C CA . LYS A 1 101 ? -25.327 -3.849 41.570 1.00 76.31 101 LYS A CA 1
ATOM 808 C C . LYS A 1 101 ? -26.222 -2.991 42.460 1.00 76.31 101 LYS A C 1
ATOM 810 O O . LYS A 1 101 ? -26.604 -3.438 43.537 1.00 76.31 101 LYS A O 1
ATOM 815 N N . LYS A 1 102 ? -26.575 -1.777 42.022 1.00 76.25 102 LYS A N 1
ATOM 816 C CA . LYS A 1 102 ? -27.499 -0.900 42.762 1.00 76.25 102 LYS A CA 1
ATOM 817 C C . LYS A 1 102 ? -28.908 -1.488 42.829 1.00 76.25 102 LYS A C 1
ATOM 819 O O . LYS A 1 102 ? -29.552 -1.391 43.863 1.00 76.25 102 LYS A O 1
ATOM 824 N N . ILE A 1 103 ? -29.382 -2.122 41.760 1.00 71.06 103 ILE A N 1
ATOM 825 C CA . ILE A 1 103 ? -30.686 -2.796 41.745 1.00 71.06 103 ILE A CA 1
ATOM 826 C C . ILE A 1 103 ? -30.681 -4.019 42.680 1.00 71.06 103 ILE A C 1
ATOM 828 O O . ILE A 1 103 ? -31.607 -4.184 43.469 1.00 71.06 103 ILE A O 1
ATOM 832 N N . GLY A 1 104 ? -29.622 -4.834 42.657 1.00 63.44 104 GLY A N 1
ATOM 833 C CA . GLY A 1 104 ? -29.457 -5.984 43.553 1.00 63.44 104 GLY A CA 1
ATOM 834 C C . GLY A 1 104 ? -29.353 -5.588 45.030 1.00 63.44 104 GLY A C 1
ATOM 835 O O . GLY A 1 104 ? -29.958 -6.229 45.884 1.00 63.44 104 GLY A O 1
ATOM 836 N N . GLN A 1 105 ? -28.684 -4.471 45.341 1.00 63.91 105 GLN A N 1
ATOM 837 C CA . GLN A 1 105 ? -28.673 -3.877 46.689 1.00 63.91 105 GLN A CA 1
ATOM 838 C C . GLN A 1 105 ? -30.060 -3.398 47.146 1.00 63.91 105 GLN A C 1
ATOM 840 O O . GLN A 1 105 ? -30.318 -3.326 48.347 1.00 63.91 105 GLN A O 1
ATOM 845 N N . ASN A 1 106 ? -30.960 -3.116 46.201 1.00 58.31 106 ASN A N 1
ATOM 846 C CA . ASN A 1 106 ? -32.322 -2.660 46.456 1.00 58.31 106 ASN A CA 1
ATOM 847 C C . ASN A 1 106 ? -33.361 -3.804 46.487 1.00 58.31 106 ASN A C 1
ATOM 849 O O . ASN A 1 106 ? -34.550 -3.521 46.627 1.00 58.31 106 ASN A O 1
ATOM 853 N N . GLY A 1 107 ? -32.935 -5.076 46.428 1.00 52.12 107 GLY A N 1
ATOM 854 C CA . GLY A 1 107 ? -33.780 -6.232 46.759 1.00 52.12 107 GLY A CA 1
ATOM 855 C C . GLY A 1 107 ? -34.429 -6.976 45.586 1.00 52.12 107 GLY A C 1
ATOM 856 O O . GLY A 1 107 ? -35.576 -7.401 45.716 1.00 52.12 107 GLY A O 1
ATOM 857 N N . LEU A 1 108 ? -33.725 -7.177 44.466 1.00 54.44 108 LEU A N 1
ATOM 858 C CA . LEU A 1 108 ? -34.100 -8.213 43.489 1.00 54.44 108 LEU A CA 1
ATOM 859 C C . LEU A 1 108 ? -33.358 -9.526 43.783 1.00 54.44 108 LEU A C 1
ATOM 861 O O . LEU A 1 108 ? -32.195 -9.519 44.182 1.00 54.44 108 LEU A O 1
ATOM 865 N N . MET A 1 109 ? -34.077 -10.641 43.644 1.00 55.41 109 MET A N 1
ATOM 866 C CA . MET A 1 109 ? -33.686 -11.984 44.079 1.00 55.41 109 MET A CA 1
ATOM 867 C C . MET A 1 109 ? -32.373 -12.437 43.416 1.00 55.41 109 MET A C 1
ATOM 869 O O . MET A 1 109 ? -32.205 -12.327 42.208 1.00 55.41 109 MET A O 1
ATOM 873 N N . GLU A 1 110 ? -31.456 -12.986 44.213 1.00 56.81 110 GLU A N 1
ATOM 874 C CA . GLU A 1 110 ? -30.065 -13.354 43.873 1.00 56.81 110 GLU A CA 1
ATOM 875 C C . GLU A 1 110 ? -29.893 -14.293 42.653 1.00 56.81 110 GLU A C 1
ATOM 877 O O . GLU A 1 110 ? -28.790 -14.420 42.124 1.00 56.81 110 GLU A O 1
ATOM 882 N N . TYR A 1 111 ? -30.971 -14.934 42.193 1.00 57.22 111 TYR A N 1
ATOM 883 C CA . TYR A 1 111 ? -30.970 -15.891 41.084 1.00 57.22 111 TYR A CA 1
ATOM 884 C C . TYR A 1 111 ? -30.842 -15.214 39.705 1.00 57.22 111 TYR A C 1
ATOM 886 O O . TYR A 1 111 ? -30.033 -15.654 38.897 1.00 57.22 111 TYR A O 1
ATOM 894 N N . ASP A 1 112 ? -31.518 -14.081 39.474 1.00 60.00 112 ASP A N 1
ATOM 895 C CA . ASP A 1 112 ? -31.562 -13.430 38.149 1.00 60.00 112 ASP A CA 1
ATOM 896 C C . ASP A 1 112 ? -30.253 -12.702 37.776 1.00 60.00 112 ASP A C 1
ATOM 898 O O . ASP A 1 112 ? -30.008 -12.381 36.617 1.00 60.00 112 ASP A O 1
ATOM 902 N N . VAL A 1 113 ? -29.389 -12.413 38.756 1.00 61.78 113 VAL A N 1
ATOM 903 C CA . VAL A 1 113 ? -28.124 -11.687 38.535 1.00 61.78 113 VAL A CA 1
ATOM 904 C C . VAL A 1 113 ? -27.010 -12.611 38.038 1.00 61.78 113 VAL A C 1
ATOM 906 O O . VAL A 1 113 ? -26.126 -12.145 37.323 1.00 61.78 113 VAL A O 1
ATOM 909 N N . ARG A 1 114 ? -27.031 -13.899 38.410 1.00 64.81 114 ARG A N 1
ATOM 910 C CA . ARG A 1 114 ? -26.007 -14.863 37.973 1.00 64.81 114 ARG A CA 1
ATOM 911 C C . ARG A 1 114 ? -26.138 -15.183 36.491 1.00 64.81 114 ARG A C 1
ATOM 913 O O . ARG A 1 114 ? -25.137 -15.073 35.799 1.00 64.81 114 ARG A O 1
ATOM 920 N N . ASP A 1 115 ? -27.355 -15.427 36.011 1.00 70.31 115 ASP A N 1
ATOM 921 C CA . ASP A 1 115 ? -27.609 -15.691 34.589 1.00 70.31 115 ASP A CA 1
ATOM 922 C C . ASP A 1 115 ? -27.139 -14.519 33.708 1.00 70.31 115 ASP A C 1
ATOM 924 O O . ASP A 1 115 ? -26.389 -14.710 32.758 1.00 70.31 115 ASP A O 1
ATOM 928 N N . ILE A 1 116 ? -27.452 -13.275 34.093 1.00 66.94 116 ILE A N 1
ATOM 929 C CA . ILE A 1 116 ? -27.002 -12.084 33.347 1.00 66.94 116 ILE A CA 1
ATOM 930 C C . ILE A 1 116 ? -25.472 -11.930 33.383 1.00 66.94 116 ILE A C 1
ATOM 932 O O . ILE A 1 116 ? -24.870 -11.407 32.445 1.00 66.94 116 ILE A O 1
ATOM 936 N N . MET A 1 117 ? -24.821 -12.324 34.480 1.00 69.38 117 MET A N 1
ATOM 937 C CA . MET A 1 117 ? -23.366 -12.227 34.599 1.00 69.38 117 MET A CA 1
ATOM 938 C C . MET A 1 117 ? -22.655 -13.297 33.761 1.00 69.38 117 MET A C 1
ATOM 940 O O . MET A 1 117 ? -21.595 -13.006 33.206 1.00 69.38 117 MET A O 1
ATOM 944 N N . ASP A 1 118 ? -23.245 -14.484 33.641 1.00 78.94 118 ASP A N 1
ATOM 945 C CA . ASP A 1 118 ? -22.752 -15.562 32.784 1.00 78.94 118 ASP A CA 1
ATOM 946 C C . ASP A 1 118 ? -22.896 -15.185 31.297 1.00 78.94 118 ASP A C 1
ATOM 948 O O . ASP A 1 118 ? -21.908 -15.270 30.564 1.00 78.94 118 ASP A O 1
ATOM 952 N N . ASP A 1 119 ? -24.033 -14.603 30.891 1.00 73.00 119 ASP A N 1
ATOM 953 C CA . ASP A 1 119 ? -24.250 -14.084 29.527 1.00 73.00 119 ASP A CA 1
ATOM 954 C C . ASP A 1 119 ? -23.212 -13.008 29.131 1.00 73.00 119 ASP A C 1
ATOM 956 O O . ASP A 1 119 ? -22.758 -12.929 27.988 1.00 73.00 119 ASP A O 1
ATOM 960 N N . ILE A 1 120 ? -22.802 -12.154 30.078 1.00 73.81 120 ILE A N 1
ATOM 961 C CA . ILE A 1 120 ? -21.784 -11.115 29.836 1.00 73.81 120 ILE A CA 1
ATOM 962 C C . ILE A 1 120 ? -20.391 -11.725 29.634 1.00 73.81 120 ILE A C 1
ATOM 964 O O . ILE A 1 120 ? -19.602 -11.193 28.847 1.00 73.81 120 ILE A O 1
ATOM 968 N N . ASN A 1 121 ? -20.067 -12.802 30.351 1.00 72.56 121 ASN A N 1
ATOM 969 C CA . ASN A 1 121 ? -18.756 -13.440 30.255 1.00 72.56 121 ASN A CA 1
ATOM 970 C C . ASN A 1 121 ? -18.588 -14.184 28.923 1.00 72.56 121 ASN A C 1
ATOM 972 O O . ASN A 1 121 ? -17.529 -14.066 28.311 1.00 72.56 121 ASN A O 1
ATOM 976 N N . GLU A 1 122 ? -19.635 -14.853 28.431 1.00 78.31 122 GLU A N 1
ATOM 977 C CA . GLU A 1 122 ? -19.626 -15.546 27.133 1.00 78.31 122 GLU A CA 1
ATOM 978 C C . GLU A 1 122 ? -19.322 -14.583 25.967 1.00 78.31 122 GLU A C 1
ATOM 980 O O . GLU A 1 122 ? -18.445 -14.838 25.141 1.00 78.31 122 GLU A O 1
ATOM 985 N N . ILE A 1 123 ? -19.951 -13.401 25.960 1.00 70.88 123 ILE A N 1
ATOM 986 C CA . ILE A 1 123 ? -19.728 -12.366 24.931 1.00 70.88 123 ILE A CA 1
ATOM 987 C C . ILE A 1 123 ? -18.284 -11.829 24.953 1.00 70.88 123 ILE A C 1
ATOM 989 O O . ILE A 1 123 ? -17.753 -11.376 23.932 1.00 70.88 123 ILE A O 1
ATOM 993 N N . LEU A 1 124 ? -17.633 -11.828 26.120 1.00 67.00 124 LEU A N 1
ATOM 994 C CA . LEU A 1 124 ? -16.274 -11.310 26.265 1.00 67.00 124 LEU A CA 1
ATOM 995 C C . LEU A 1 124 ? -15.226 -12.262 25.662 1.00 67.00 124 LEU A C 1
ATOM 997 O O . LEU A 1 124 ? -14.219 -11.787 25.131 1.00 67.00 124 LEU A O 1
ATOM 1001 N N . GLU A 1 125 ? -15.464 -13.573 25.730 1.00 71.44 125 GLU A N 1
ATOM 1002 C CA . GLU A 1 125 ? -14.562 -14.609 25.215 1.00 71.44 125 GLU A CA 1
ATOM 1003 C C . GLU A 1 125 ? -14.580 -14.677 23.680 1.00 71.44 125 GLU A C 1
ATOM 1005 O O . GLU A 1 125 ? -13.516 -14.669 23.058 1.00 71.44 125 GLU A O 1
ATOM 1010 N N . GLU A 1 126 ? -15.759 -14.606 23.051 1.00 66.69 126 GLU A N 1
ATOM 1011 C CA . GLU A 1 126 ? -15.914 -14.628 21.583 1.00 66.69 126 GLU A CA 1
ATOM 1012 C C . GLU A 1 126 ? -15.140 -13.484 20.893 1.00 66.69 126 GLU A C 1
ATOM 1014 O O . GLU A 1 126 ? -14.584 -13.625 19.802 1.00 66.69 126 GLU A O 1
ATOM 1019 N N . LYS A 1 127 ? -15.028 -12.332 21.564 1.00 57.84 127 LYS A N 1
ATOM 1020 C CA . LYS A 1 127 ? -14.319 -11.160 21.037 1.00 57.84 127 LYS A CA 1
ATOM 1021 C C . LYS A 1 127 ? -12.795 -11.344 20.989 1.00 57.84 127 LYS A C 1
ATOM 1023 O O . LYS A 1 127 ? -12.153 -10.750 20.126 1.00 57.84 127 LYS A O 1
ATOM 1028 N N . GLN A 1 128 ? -12.210 -12.133 21.893 1.00 58.16 128 GLN A N 1
ATOM 1029 C CA . GLN A 1 128 ? -10.754 -12.329 21.957 1.00 58.16 128 GLN A CA 1
ATOM 1030 C C . GLN A 1 128 ? -10.223 -13.234 20.837 1.00 58.16 128 GLN A C 1
ATOM 1032 O O . GLN A 1 128 ? -9.089 -13.057 20.393 1.00 58.16 128 GLN A O 1
ATOM 1037 N N . GLU A 1 129 ? -11.030 -14.177 20.353 1.00 54.03 129 GLU A N 1
ATOM 1038 C CA . GLU A 1 129 ? -10.6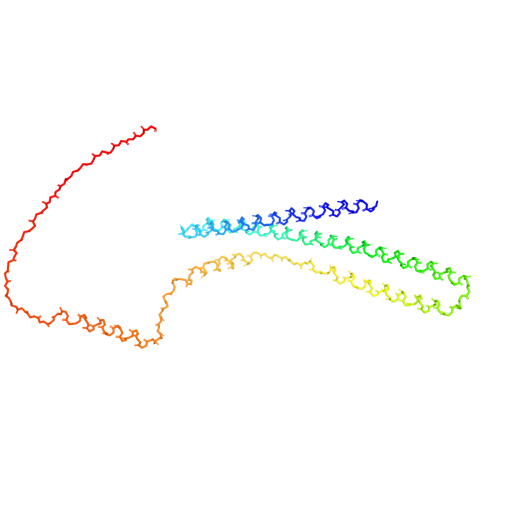39 -15.127 19.304 1.00 54.03 129 GLU A CA 1
ATOM 1039 C C . GLU A 1 129 ? -10.501 -14.448 17.926 1.00 54.03 129 GLU A C 1
ATOM 1041 O O . GLU A 1 129 ? -9.608 -14.771 17.139 1.00 54.03 129 GLU A O 1
ATOM 1046 N N . ILE A 1 130 ? -11.318 -13.422 17.668 1.00 50.00 130 ILE A N 1
ATOM 1047 C CA . ILE A 1 130 ? -11.310 -12.641 16.421 1.00 50.00 130 ILE A CA 1
ATOM 1048 C C . ILE A 1 130 ? -10.015 -11.822 16.269 1.00 50.00 130 ILE A C 1
ATOM 1050 O O . ILE A 1 130 ? -9.469 -11.720 15.167 1.00 50.00 130 ILE A O 1
ATOM 1054 N N . ASP A 1 131 ? -9.486 -11.277 17.367 1.00 48.09 131 ASP A N 1
ATOM 1055 C CA . ASP A 1 131 ? -8.279 -10.438 17.356 1.00 48.09 131 ASP A CA 1
ATOM 1056 C C . ASP A 1 131 ? -7.002 -11.235 16.995 1.00 48.09 131 ASP A C 1
ATOM 1058 O O . ASP A 1 131 ? -6.045 -10.674 16.453 1.00 48.09 131 ASP A O 1
ATOM 1062 N N . ALA A 1 132 ? -6.979 -12.553 17.233 1.00 52.53 132 ALA A N 1
ATOM 1063 C CA . ALA A 1 132 ? -5.823 -13.411 16.960 1.00 52.53 132 ALA A CA 1
ATOM 1064 C C . ALA A 1 132 ? -5.645 -13.733 15.463 1.00 52.53 132 ALA A C 1
ATOM 1066 O O . ALA A 1 132 ? -4.524 -13.730 14.952 1.00 52.53 132 ALA A O 1
ATOM 1067 N N . ILE A 1 133 ? -6.749 -13.950 14.741 1.00 52.84 133 ILE A N 1
ATOM 1068 C CA . ILE A 1 133 ? -6.752 -14.352 13.321 1.00 52.84 133 ILE A CA 1
ATOM 1069 C C . ILE A 1 133 ? -6.253 -13.216 12.410 1.00 52.84 133 ILE A C 1
ATOM 1071 O O . ILE A 1 133 ? -5.652 -13.450 11.362 1.00 52.84 133 ILE A O 1
ATOM 1075 N N . LEU A 1 134 ? -6.438 -11.963 12.828 1.00 41.75 134 LEU A N 1
ATOM 1076 C CA . LEU A 1 134 ? -6.053 -10.785 12.047 1.00 41.75 134 LEU A CA 1
ATOM 1077 C C . LEU A 1 134 ? -4.531 -10.541 11.981 1.00 41.75 134 LEU A C 1
ATOM 1079 O O . LEU A 1 134 ? -4.080 -9.766 11.138 1.00 41.75 134 LEU A O 1
ATOM 1083 N N . SER A 1 135 ? -3.722 -11.196 12.822 1.00 44.94 135 SER A N 1
ATOM 1084 C CA . SER A 1 135 ? -2.277 -10.921 12.939 1.00 44.94 135 SER A CA 1
ATOM 1085 C C . SER A 1 135 ? -1.367 -11.771 12.029 1.00 44.94 135 SER A C 1
ATOM 1087 O O . SER A 1 135 ? -0.171 -11.501 11.954 1.00 44.94 135 SER A O 1
ATOM 1089 N N . GLU A 1 136 ? -1.886 -12.776 11.314 1.00 44.41 136 GLU A N 1
ATOM 1090 C CA . GLU A 1 136 ? -1.059 -13.820 10.669 1.00 44.41 136 GLU A CA 1
ATOM 1091 C C . GLU A 1 136 ? -0.665 -13.542 9.192 1.00 44.41 136 GLU A C 1
ATOM 1093 O O . GLU A 1 136 ? 0.139 -14.259 8.607 1.00 44.41 136 GLU A O 1
ATOM 1098 N N . THR A 1 137 ? -1.178 -12.489 8.544 1.00 42.91 137 THR A N 1
ATOM 1099 C CA . THR A 1 137 ? -1.234 -12.429 7.057 1.00 42.91 137 THR A CA 1
ATOM 1100 C C . THR A 1 137 ? -0.014 -11.815 6.322 1.00 42.91 137 THR A C 1
ATOM 1102 O O . THR A 1 137 ? -0.039 -11.691 5.101 1.00 42.91 137 THR A O 1
ATOM 1105 N N . LEU A 1 138 ? 1.090 -11.430 6.974 1.00 39.69 138 LEU A N 1
ATOM 1106 C CA . LEU A 1 138 ? 2.119 -10.580 6.330 1.00 39.69 138 LEU A CA 1
ATOM 1107 C C . LEU A 1 138 ? 3.536 -11.167 6.300 1.00 39.69 138 LEU A C 1
ATOM 1109 O O . LEU A 1 138 ? 4.420 -10.663 6.983 1.00 39.69 138 LEU A O 1
ATOM 1113 N N . THR A 1 139 ? 3.794 -12.155 5.438 1.00 42.19 139 THR A N 1
ATOM 1114 C CA . THR A 1 139 ? 5.155 -12.398 4.912 1.00 42.19 139 THR A CA 1
ATOM 1115 C C . THR A 1 139 ? 5.103 -13.067 3.539 1.00 42.19 139 THR A C 1
ATOM 1117 O O . THR A 1 139 ? 4.539 -14.149 3.430 1.00 42.19 139 THR A O 1
ATOM 1120 N N . PHE A 1 140 ? 5.727 -12.477 2.513 1.00 41.03 140 PHE A N 1
ATOM 1121 C CA . PHE A 1 140 ? 6.488 -13.233 1.507 1.00 41.03 140 PHE A CA 1
ATOM 1122 C C . PHE A 1 140 ? 7.368 -12.300 0.660 1.00 41.03 140 PHE A C 1
ATOM 1124 O O . PHE A 1 140 ? 6.992 -11.164 0.395 1.00 41.03 140 PHE A O 1
ATOM 1131 N N . THR A 1 141 ? 8.549 -12.780 0.271 1.00 44.84 141 THR A N 1
ATOM 1132 C CA . THR A 1 141 ? 9.637 -12.013 -0.361 1.00 44.84 141 THR A CA 1
ATOM 1133 C C . THR A 1 141 ? 10.159 -12.681 -1.635 1.00 44.84 141 THR A C 1
ATOM 1135 O O . THR A 1 141 ? 10.304 -13.902 -1.636 1.00 44.84 141 THR A O 1
ATOM 1138 N N . ASP A 1 142 ? 10.603 -11.829 -2.576 1.00 49.69 142 ASP A N 1
ATOM 1139 C CA . ASP A 1 142 ? 11.787 -11.940 -3.469 1.00 49.69 142 ASP A CA 1
ATOM 1140 C C . ASP A 1 142 ? 11.816 -13.033 -4.571 1.00 49.69 142 ASP A C 1
ATOM 1142 O O . ASP A 1 142 ? 11.203 -14.083 -4.441 1.00 49.69 142 ASP A O 1
ATOM 1146 N N . SER A 1 143 ? 12.581 -12.959 -5.679 1.00 59.38 143 SER A N 1
ATOM 1147 C CA . SER A 1 143 ? 13.413 -11.949 -6.380 1.00 59.38 143 SER A CA 1
ATOM 1148 C C . SER A 1 143 ? 13.943 -12.592 -7.696 1.00 59.38 143 SER A C 1
ATOM 1150 O O . SER A 1 143 ? 13.954 -13.814 -7.846 1.00 59.38 143 SER A O 1
ATOM 1152 N N . ASP A 1 144 ? 14.459 -11.770 -8.621 1.00 44.34 144 ASP A N 1
ATOM 1153 C CA . ASP A 1 144 ? 15.400 -12.036 -9.740 1.00 44.34 144 ASP A CA 1
ATOM 1154 C C . ASP A 1 144 ? 15.019 -12.972 -10.905 1.00 44.34 144 ASP A C 1
ATOM 1156 O O . ASP A 1 144 ? 15.289 -12.622 -12.056 1.00 44.34 144 ASP A O 1
ATOM 1160 N N . ALA A 1 145 ? 14.360 -14.112 -10.684 1.00 59.94 145 ALA A N 1
ATOM 1161 C CA . ALA A 1 145 ? 13.882 -14.963 -11.790 1.00 59.94 145 ALA A CA 1
ATOM 1162 C C . ALA A 1 145 ? 12.826 -14.249 -12.660 1.00 59.94 145 ALA A C 1
ATOM 1164 O O . ALA A 1 145 ? 12.643 -14.545 -13.843 1.00 59.94 145 ALA A O 1
ATOM 1165 N N . GLU A 1 146 ? 12.161 -13.264 -12.068 1.00 62.06 146 GLU A N 1
ATOM 1166 C CA . GLU A 1 146 ? 11.154 -12.424 -12.696 1.00 62.06 146 GLU A CA 1
ATOM 1167 C C . GLU A 1 146 ? 11.744 -11.481 -13.759 1.00 62.06 146 GLU A C 1
ATOM 1169 O O . GLU A 1 146 ? 11.059 -11.141 -14.717 1.00 62.06 146 GLU A O 1
ATOM 1174 N N . LEU A 1 147 ? 13.037 -11.136 -13.676 1.00 56.22 147 LEU A N 1
ATOM 1175 C CA . LEU A 1 147 ? 13.652 -10.129 -14.555 1.00 56.22 147 LEU A CA 1
ATOM 1176 C C . LEU A 1 147 ? 13.911 -10.640 -15.969 1.00 56.22 147 LEU A C 1
ATOM 1178 O O . LEU A 1 147 ? 13.656 -9.944 -16.952 1.00 56.22 147 LEU A O 1
ATOM 1182 N N . GLU A 1 148 ? 14.423 -11.863 -16.081 1.00 62.94 148 GLU A N 1
ATOM 1183 C CA . GLU A 1 148 ? 14.621 -12.512 -17.381 1.00 62.94 148 GLU A CA 1
ATOM 1184 C C . GLU A 1 148 ? 13.268 -12.905 -17.999 1.00 62.94 148 GLU A C 1
ATOM 1186 O O . GLU A 1 148 ? 13.095 -12.826 -19.217 1.00 62.94 148 GLU A O 1
ATOM 1191 N N . LYS A 1 149 ? 12.279 -13.246 -17.157 1.00 77.06 149 LYS A N 1
ATOM 1192 C CA . LYS A 1 149 ? 10.901 -13.511 -17.583 1.00 77.06 149 LYS A CA 1
ATOM 1193 C C . LYS A 1 149 ? 10.239 -12.255 -18.157 1.00 77.06 149 LYS A C 1
ATOM 1195 O O . LYS A 1 149 ? 9.723 -12.298 -19.271 1.00 77.06 149 LYS A O 1
ATOM 1200 N N . GLU A 1 150 ? 10.301 -11.130 -17.451 1.00 71.94 150 GLU A N 1
ATOM 1201 C CA . GLU A 1 150 ? 9.690 -9.877 -17.901 1.00 71.94 150 GLU A CA 1
ATOM 1202 C C . GLU A 1 150 ? 10.346 -9.349 -19.188 1.00 71.94 150 GLU A C 1
ATOM 1204 O O . GLU A 1 150 ? 9.660 -8.920 -20.120 1.00 71.94 150 GLU A O 1
ATOM 1209 N N . LEU A 1 151 ? 11.678 -9.439 -19.293 1.00 66.88 151 LEU A N 1
ATOM 1210 C CA . LEU A 1 151 ? 12.399 -9.071 -20.514 1.00 66.88 151 LEU A CA 1
ATOM 1211 C C . LEU A 1 151 ? 11.928 -9.898 -21.724 1.00 66.88 151 LEU A C 1
ATOM 1213 O O . LEU A 1 151 ? 11.775 -9.351 -22.819 1.00 66.88 151 LEU A O 1
ATOM 1217 N N . ALA A 1 152 ? 11.685 -11.198 -21.539 1.00 77.62 152 ALA A N 1
ATOM 1218 C CA . ALA A 1 152 ? 11.165 -12.070 -22.589 1.00 77.62 152 ALA A CA 1
ATOM 1219 C C . ALA A 1 152 ? 9.713 -11.725 -22.974 1.00 77.62 152 ALA A C 1
ATOM 1221 O O . ALA A 1 152 ? 9.375 -11.725 -24.159 1.00 77.62 152 ALA A O 1
ATOM 1222 N N . GLU A 1 153 ? 8.862 -11.380 -22.004 1.00 82.12 153 GLU A N 1
ATOM 1223 C CA . GLU A 1 153 ? 7.471 -10.975 -22.248 1.00 82.12 153 GLU A CA 1
ATOM 1224 C C . GLU A 1 153 ? 7.371 -9.666 -23.045 1.00 82.12 153 GLU A C 1
ATOM 1226 O O . GLU A 1 153 ? 6.577 -9.583 -23.986 1.00 82.12 153 GLU A O 1
ATOM 1231 N N . LEU A 1 154 ? 8.210 -8.668 -22.740 1.00 73.69 154 LEU A N 1
ATOM 1232 C CA . LEU A 1 154 ? 8.254 -7.408 -23.492 1.00 73.69 154 LEU A CA 1
ATOM 1233 C C . LEU A 1 154 ? 8.686 -7.616 -24.951 1.00 73.69 154 LEU A C 1
ATOM 1235 O O . LEU A 1 154 ? 8.083 -7.036 -25.851 1.00 73.69 154 LEU A O 1
ATOM 1239 N N . LEU A 1 155 ? 9.672 -8.483 -25.202 1.00 70.81 155 LEU A N 1
ATOM 1240 C CA . LEU A 1 155 ? 10.114 -8.817 -26.563 1.00 70.81 155 LEU A CA 1
ATOM 1241 C C . LEU A 1 155 ? 9.059 -9.615 -27.347 1.00 70.81 155 LEU A C 1
ATOM 1243 O O . LEU A 1 155 ? 8.957 -9.474 -28.564 1.00 70.81 155 LEU A O 1
ATOM 1247 N N . ASN A 1 156 ? 8.263 -10.446 -26.671 1.00 73.19 156 ASN A N 1
ATOM 1248 C CA . ASN A 1 156 ? 7.198 -11.218 -27.312 1.00 73.19 156 ASN A CA 1
ATOM 1249 C C . ASN A 1 156 ? 5.965 -10.367 -27.630 1.00 73.19 156 ASN A C 1
ATOM 1251 O O . ASN A 1 156 ? 5.344 -10.571 -28.671 1.00 73.19 156 ASN A O 1
ATOM 1255 N N . LYS A 1 157 ? 5.620 -9.393 -26.779 1.00 62.38 157 LYS A N 1
ATOM 1256 C CA . LYS A 1 157 ? 4.438 -8.539 -26.974 1.00 62.38 157 LYS A CA 1
ATOM 1257 C C . LYS A 1 157 ? 4.543 -7.647 -28.218 1.00 62.38 157 LYS A C 1
ATOM 1259 O O . LYS A 1 157 ? 3.520 -7.386 -28.846 1.00 62.38 157 LYS A O 1
ATOM 1264 N N . ASP A 1 158 ? 5.759 -7.276 -28.615 1.00 52.66 158 ASP A N 1
ATOM 1265 C CA . ASP A 1 158 ? 6.017 -6.494 -29.832 1.00 52.66 158 ASP A CA 1
ATOM 1266 C C . ASP A 1 158 ? 6.209 -7.370 -31.095 1.00 52.66 158 ASP A C 1
ATOM 1268 O O . ASP A 1 158 ? 6.093 -6.869 -32.21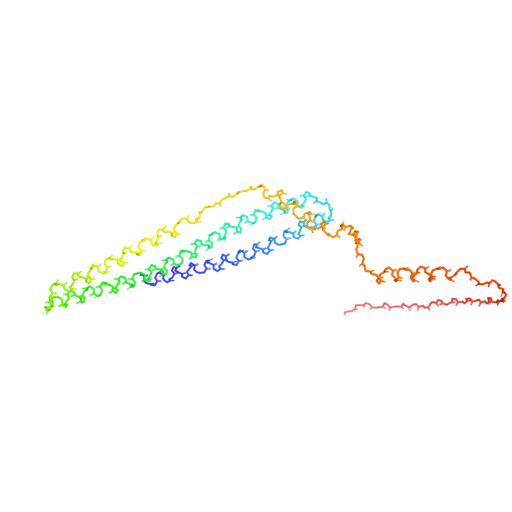0 1.00 52.66 158 ASP A O 1
ATOM 1272 N N . ASN A 1 159 ? 6.419 -8.690 -30.958 1.00 46.88 159 ASN A N 1
ATOM 1273 C CA . ASN A 1 159 ? 6.538 -9.627 -32.092 1.00 46.88 159 ASN A CA 1
ATOM 1274 C C . ASN A 1 159 ? 5.194 -10.206 -32.582 1.00 46.88 159 ASN A C 1
ATOM 1276 O O . ASN A 1 159 ? 5.144 -10.857 -33.627 1.00 46.88 159 ASN A O 1
ATOM 1280 N N . VAL A 1 160 ? 4.082 -9.949 -31.883 1.00 44.12 160 VAL A N 1
ATOM 1281 C CA . VAL A 1 160 ? 2.735 -10.374 -32.325 1.00 44.12 160 VAL A CA 1
ATOM 1282 C C . VAL A 1 160 ? 2.186 -9.494 -33.467 1.00 44.12 160 VAL A C 1
ATOM 1284 O O . VAL A 1 160 ? 1.155 -9.812 -34.049 1.00 44.12 160 VAL A O 1
ATOM 1287 N N . SER A 1 161 ? 2.889 -8.436 -33.884 1.00 50.00 161 SER A N 1
ATOM 1288 C CA . SER A 1 161 ? 2.483 -7.584 -35.016 1.00 50.00 161 SER A CA 1
ATOM 1289 C C . SER A 1 161 ? 3.312 -7.750 -36.296 1.00 50.00 161 SER A C 1
ATOM 1291 O O . SER A 1 161 ? 3.059 -7.031 -37.260 1.00 50.00 161 SER A O 1
ATOM 1293 N N . VAL A 1 162 ? 4.244 -8.712 -36.368 1.00 45.34 162 VAL A N 1
ATOM 1294 C CA . VAL A 1 162 ? 4.944 -9.054 -37.627 1.00 45.34 162 VAL A CA 1
ATOM 1295 C C . VAL A 1 162 ? 5.209 -10.562 -37.735 1.00 45.34 162 VAL A C 1
ATOM 1297 O O . VAL A 1 162 ? 6.302 -11.011 -38.064 1.00 45.34 162 VAL A O 1
ATOM 1300 N N . SER A 1 163 ? 4.197 -11.385 -37.467 1.00 38.94 163 SER A N 1
ATOM 1301 C CA . SER A 1 163 ? 4.147 -12.724 -38.059 1.00 38.94 163 SER A CA 1
ATOM 1302 C C . SER A 1 163 ? 3.124 -12.672 -39.180 1.00 38.94 163 SER A C 1
ATOM 1304 O O . SER A 1 163 ? 1.959 -12.354 -38.962 1.00 38.94 163 SER A O 1
ATOM 1306 N N . ASN A 1 164 ? 3.603 -12.900 -40.403 1.00 45.62 164 ASN A N 1
ATOM 1307 C CA . ASN A 1 164 ? 2.783 -13.114 -41.584 1.00 45.62 164 ASN A CA 1
ATOM 1308 C C . ASN A 1 164 ? 1.714 -14.160 -41.249 1.00 45.62 164 ASN A C 1
ATOM 1310 O O . ASN A 1 164 ? 2.000 -15.357 -41.230 1.00 45.62 164 ASN A O 1
ATOM 1314 N N . VAL A 1 165 ? 0.500 -13.700 -40.952 1.00 36.38 165 VAL A N 1
ATOM 1315 C CA . VAL A 1 165 ? -0.667 -14.566 -40.902 1.00 36.38 165 VAL A CA 1
ATOM 1316 C C . VAL A 1 165 ? -0.980 -14.888 -42.354 1.00 36.38 165 VAL A C 1
ATOM 1318 O O . VAL A 1 165 ? -1.575 -14.092 -43.079 1.00 36.38 165 VAL A O 1
ATOM 1321 N N . ASP A 1 166 ? -0.507 -16.051 -42.782 1.00 46.16 166 ASP A N 1
ATOM 1322 C CA . ASP A 1 166 ? -1.097 -16.809 -43.872 1.00 46.16 166 ASP A CA 1
ATOM 1323 C C . ASP A 1 166 ? -2.566 -17.069 -43.497 1.00 46.16 166 ASP A C 1
ATOM 1325 O O . ASP A 1 166 ? -2.895 -18.037 -42.813 1.00 46.16 166 ASP A O 1
ATOM 1329 N N . VAL A 1 167 ? -3.458 -16.131 -43.846 1.00 42.72 167 VAL A N 1
ATOM 1330 C CA . VAL A 1 167 ? -4.910 -16.310 -43.723 1.00 42.72 167 VAL A CA 1
ATOM 1331 C C . VAL A 1 167 ? -5.357 -17.184 -44.890 1.00 42.72 167 VAL A C 1
ATOM 1333 O O . VAL A 1 167 ? -5.985 -16.740 -45.851 1.00 42.72 167 VAL A O 1
ATOM 1336 N N . SER A 1 168 ? -5.021 -18.464 -44.797 1.00 50.06 168 SER A N 1
ATOM 1337 C CA . SER A 1 168 ? -5.729 -19.515 -45.503 1.00 50.06 168 SER A CA 1
ATOM 1338 C C . SER A 1 168 ? -6.981 -19.851 -44.696 1.00 50.06 168 SER A C 1
ATOM 1340 O O . SER A 1 168 ? -6.960 -20.751 -43.870 1.00 50.06 168 SER A O 1
ATOM 1342 N N . GLU A 1 169 ? -8.060 -19.090 -44.908 1.00 42.06 169 GLU A N 1
ATOM 1343 C CA . GLU A 1 169 ? -9.440 -19.569 -44.730 1.00 42.06 169 GLU A CA 1
ATOM 1344 C C . GLU A 1 169 ? -10.453 -18.627 -45.417 1.00 42.06 169 GLU A C 1
ATOM 1346 O O . GLU A 1 169 ? -10.929 -17.624 -44.895 1.00 42.06 169 GLU A O 1
ATOM 1351 N N . SER A 1 170 ? -10.726 -18.972 -46.679 1.00 54.47 170 SER A N 1
ATOM 1352 C CA . SER A 1 170 ? -12.023 -18.921 -47.374 1.00 54.47 170 SER A CA 1
ATOM 1353 C C . SER A 1 170 ? -13.027 -17.808 -47.032 1.00 54.47 170 SER A C 1
ATOM 1355 O O . SER A 1 170 ? -14.038 -18.054 -46.379 1.00 54.47 170 SER A O 1
ATOM 1357 N N . ASN A 1 171 ? -12.878 -16.647 -47.677 1.00 60.00 171 ASN A N 1
ATOM 1358 C CA . ASN A 1 171 ? -14.037 -15.845 -48.075 1.00 60.00 171 ASN A CA 1
ATOM 1359 C C . ASN A 1 171 ? -14.270 -16.005 -49.598 1.00 60.00 171 ASN A C 1
ATOM 1361 O O . ASN A 1 171 ? -13.402 -15.607 -50.384 1.00 60.00 171 ASN A O 1
ATOM 1365 N N . PRO A 1 172 ? -15.395 -16.597 -50.053 1.00 67.81 172 PRO A N 1
ATOM 1366 C CA . PRO A 1 172 ? -15.667 -16.820 -51.478 1.00 67.81 172 PRO A CA 1
ATOM 1367 C C . PRO A 1 172 ? -15.758 -15.518 -52.292 1.00 67.81 172 PRO A C 1
ATOM 1369 O O . PRO A 1 172 ? -15.461 -15.524 -53.487 1.00 67.81 172 PRO A O 1
ATOM 1372 N N . GLU A 1 173 ? -16.097 -14.396 -51.653 1.00 67.81 173 GLU A N 1
ATOM 1373 C CA . GLU A 1 173 ? -16.143 -13.076 -52.293 1.00 67.81 173 GLU A CA 1
ATOM 1374 C C . GLU A 1 173 ? -14.742 -12.571 -52.679 1.00 67.81 173 GLU A C 1
ATOM 1376 O O . GLU A 1 173 ? -14.564 -12.017 -53.763 1.00 67.81 173 GLU A O 1
ATOM 1381 N N . ILE A 1 174 ? -13.719 -12.834 -51.856 1.00 69.38 174 ILE A N 1
ATOM 1382 C CA . ILE A 1 174 ? -12.343 -12.371 -52.112 1.00 69.38 174 ILE A CA 1
ATOM 1383 C C . ILE A 1 174 ? -11.743 -13.114 -53.311 1.00 69.38 174 ILE A C 1
ATOM 1385 O O . ILE A 1 174 ? -11.214 -12.480 -54.222 1.00 69.38 174 ILE A O 1
ATOM 1389 N N . LYS A 1 175 ? -11.946 -14.436 -53.401 1.00 73.00 175 LYS A N 1
ATOM 1390 C CA . LYS A 1 175 ? -11.530 -15.224 -54.577 1.00 73.00 175 LYS A CA 1
ATOM 1391 C C . LYS A 1 175 ? -12.217 -14.759 -55.862 1.00 73.00 175 LYS A C 1
ATOM 1393 O O . LYS A 1 175 ? -11.604 -14.744 -56.927 1.00 73.00 175 LYS A O 1
ATOM 1398 N N . LYS A 1 176 ? -13.491 -14.363 -55.775 1.00 76.62 176 LYS A N 1
ATOM 1399 C CA . LYS A 1 176 ? -14.256 -13.860 -56.924 1.00 76.62 176 LYS A CA 1
ATOM 1400 C C . LYS A 1 176 ? -13.745 -12.496 -57.392 1.00 76.62 176 LYS A C 1
ATOM 1402 O O . LYS A 1 176 ? -13.688 -12.252 -58.595 1.00 76.62 176 LYS A O 1
ATOM 1407 N N . LEU A 1 177 ? -13.349 -11.628 -56.461 1.00 75.50 177 LEU A N 1
ATOM 1408 C CA . LEU A 1 177 ? -12.750 -10.328 -56.765 1.00 75.50 177 LEU A CA 1
ATOM 1409 C C . LEU A 1 177 ? -11.346 -10.471 -57.365 1.00 75.50 177 LEU A C 1
ATOM 1411 O O . LEU A 1 177 ? -11.051 -9.803 -58.352 1.00 75.50 177 LEU A O 1
ATOM 1415 N N . GLU A 1 178 ? -10.519 -11.381 -56.848 1.00 73.94 178 GLU A N 1
ATOM 1416 C CA . GLU A 1 178 ? -9.195 -11.685 -57.410 1.00 73.94 178 GLU A CA 1
ATOM 1417 C C . GLU A 1 178 ? -9.286 -12.254 -58.827 1.00 73.94 178 GLU A C 1
ATOM 1419 O O . GLU A 1 178 ? -8.539 -11.831 -59.711 1.00 73.94 178 GLU A O 1
ATOM 1424 N N . GLN A 1 179 ? -10.237 -13.160 -59.072 1.00 74.62 179 GLN A N 1
ATOM 1425 C CA . GLN A 1 179 ? -10.478 -13.709 -60.404 1.00 74.62 179 GLN A CA 1
ATOM 1426 C C . GLN A 1 179 ? -10.911 -12.607 -61.380 1.00 74.62 179 GLN A C 1
ATOM 1428 O O . GLN A 1 179 ? -10.330 -12.470 -62.453 1.00 74.62 179 GLN A O 1
ATOM 1433 N N . ARG A 1 180 ? -11.842 -11.741 -60.963 1.00 78.12 180 ARG A N 1
ATOM 1434 C CA . ARG A 1 180 ? -12.324 -10.617 -61.777 1.00 78.12 180 ARG A CA 1
ATOM 1435 C C . ARG A 1 180 ? -11.220 -9.599 -62.082 1.00 78.12 180 ARG A C 1
ATOM 1437 O O . ARG A 1 180 ? -11.170 -9.069 -63.187 1.00 78.12 180 ARG A O 1
ATOM 1444 N N . LEU A 1 181 ? -10.310 -9.352 -61.136 1.00 75.88 181 LEU A N 1
ATOM 1445 C CA . LEU A 1 181 ? -9.147 -8.478 -61.329 1.00 75.88 181 LEU A CA 1
ATOM 1446 C C . LEU A 1 181 ? -8.128 -9.082 -62.312 1.00 75.88 181 LEU A C 1
ATOM 1448 O O . LEU A 1 181 ? -7.466 -8.359 -63.056 1.00 75.88 181 LEU A O 1
ATOM 1452 N N . LYS A 1 182 ? -8.014 -10.414 -62.328 1.00 75.62 182 LYS A N 1
ATOM 1453 C CA . LYS A 1 182 ? -7.136 -11.165 -63.232 1.00 75.62 182 LYS A CA 1
ATOM 1454 C C . LYS A 1 182 ? -7.687 -11.210 -64.658 1.00 75.62 182 LYS A C 1
ATOM 1456 O O . LYS A 1 182 ? -6.913 -11.049 -65.600 1.00 75.62 182 LYS A O 1
ATOM 1461 N N . ASP A 1 183 ? -9.003 -11.336 -64.798 1.00 72.81 183 ASP A N 1
ATOM 1462 C CA . ASP A 1 183 ? -9.704 -11.311 -66.086 1.00 72.81 183 ASP A CA 1
ATOM 1463 C C . ASP A 1 183 ? -9.597 -9.917 -66.743 1.00 72.81 183 ASP A C 1
ATOM 1465 O O . ASP A 1 183 ? -9.216 -9.806 -67.908 1.00 72.81 183 ASP A O 1
ATOM 1469 N N . LEU A 1 184 ? -9.757 -8.841 -65.958 1.00 66.69 184 LEU A N 1
ATOM 1470 C CA . LEU A 1 184 ? -9.526 -7.450 -66.393 1.00 66.69 184 LEU A CA 1
ATOM 1471 C C . LEU A 1 184 ? -8.083 -7.184 -66.859 1.00 66.69 184 LEU A C 1
ATOM 1473 O O . LEU A 1 184 ? -7.847 -6.327 -67.711 1.00 66.69 184 LEU A O 1
ATOM 1477 N N . ARG A 1 185 ? -7.100 -7.912 -66.316 1.00 60.84 185 ARG A N 1
ATOM 1478 C CA . ARG A 1 185 ? -5.683 -7.757 -66.680 1.00 60.84 185 ARG A CA 1
ATOM 1479 C C . ARG A 1 185 ? -5.321 -8.466 -67.990 1.00 60.84 185 ARG A C 1
ATOM 1481 O O . ARG A 1 185 ? -4.308 -8.113 -68.588 1.00 60.84 185 ARG A O 1
ATOM 1488 N N . MET A 1 186 ? -6.121 -9.437 -68.440 1.00 55.09 186 MET A N 1
ATOM 1489 C CA . MET A 1 186 ? -5.909 -10.131 -69.718 1.00 55.09 186 MET A CA 1
ATOM 1490 C C . MET A 1 186 ? -6.654 -9.497 -70.901 1.00 55.09 186 MET A C 1
ATOM 1492 O O . MET A 1 186 ? -6.204 -9.664 -72.031 1.00 55.09 186 MET A O 1
ATOM 1496 N N . GLU A 1 187 ? -7.711 -8.710 -70.678 1.00 48.91 187 GLU A N 1
ATOM 1497 C CA . GLU A 1 187 ? -8.410 -7.991 -71.764 1.00 48.91 187 GLU A CA 1
ATOM 1498 C C . GLU A 1 187 ? -7.626 -6.789 -72.327 1.00 48.91 187 GLU A C 1
ATOM 1500 O O . GLU A 1 187 ? -7.908 -6.326 -73.429 1.00 48.91 187 GLU A O 1
ATOM 1505 N N . GLY A 1 188 ? -6.590 -6.307 -71.630 1.00 48.03 188 GLY A N 1
ATOM 1506 C CA . GLY A 1 188 ? -5.796 -5.146 -72.055 1.00 48.03 188 GLY A CA 1
ATOM 1507 C C . GLY A 1 188 ? -4.733 -5.397 -73.136 1.00 48.03 188 GLY A C 1
ATOM 1508 O O . GLY A 1 188 ? -4.006 -4.462 -73.467 1.00 48.03 188 GLY A O 1
ATOM 1509 N N . LEU A 1 189 ? -4.582 -6.623 -73.661 1.00 45.72 189 LEU A N 1
ATOM 1510 C CA . LEU A 1 189 ? -3.485 -6.962 -74.590 1.00 45.72 189 LEU A CA 1
ATOM 1511 C C . LEU A 1 189 ? -3.873 -7.716 -75.873 1.00 45.72 189 LEU A C 1
ATOM 1513 O O . LEU A 1 189 ? -2.975 -8.125 -76.607 1.00 45.72 189 LEU A O 1
ATOM 1517 N N . VAL A 1 190 ? -5.157 -7.867 -76.218 1.00 45.81 190 VAL A N 1
ATOM 1518 C CA . VAL A 1 190 ? -5.530 -8.483 -77.508 1.00 45.81 190 VAL A CA 1
ATOM 1519 C C . VAL A 1 190 ? -6.648 -7.709 -78.202 1.00 45.81 190 VAL A C 1
ATOM 1521 O O . VAL A 1 190 ? -7.818 -7.941 -77.930 1.00 45.81 190 VAL A O 1
ATOM 1524 N N . SER A 1 191 ? -6.243 -6.808 -79.109 1.00 40.31 191 SER A N 1
ATOM 1525 C CA . SER A 1 191 ? -6.949 -6.296 -80.309 1.00 40.31 191 SER A CA 1
ATOM 1526 C C . SER A 1 191 ? -6.672 -4.795 -80.458 1.00 40.31 191 SER A C 1
ATOM 1528 O O . SER A 1 191 ? -6.950 -4.033 -79.545 1.00 40.31 191 SER A O 1
ATOM 1530 N N . LEU A 1 192 ? -6.190 -4.225 -81.555 1.00 33.81 192 LEU A N 1
ATOM 1531 C CA . LEU A 1 192 ? -5.665 -4.670 -82.840 1.00 33.81 192 LEU A CA 1
ATOM 1532 C C . LEU A 1 192 ? -5.050 -3.379 -83.418 1.00 33.81 192 LEU A C 1
ATOM 1534 O O . LEU A 1 192 ? -5.597 -2.291 -83.222 1.00 33.81 192 LEU A O 1
ATOM 1538 N N . GLY A 1 193 ? -3.901 -3.479 -84.078 1.00 37.81 193 GLY A N 1
ATOM 1539 C CA . GLY A 1 193 ? -3.357 -2.359 -84.836 1.00 37.81 193 GLY A CA 1
ATOM 1540 C C . GLY A 1 193 ? -4.267 -1.996 -86.008 1.00 37.81 193 GLY A C 1
ATOM 1541 O O . GLY A 1 193 ? -4.767 -2.889 -86.676 1.00 37.81 193 GLY A O 1
ATOM 1542 N N . GLU A 1 194 ? -4.458 -0.698 -86.239 1.00 36.78 194 GLU A N 1
ATOM 1543 C CA . GLU A 1 194 ? -4.219 -0.022 -87.522 1.00 36.78 194 GLU A CA 1
ATOM 1544 C C . GLU A 1 194 ? -4.594 1.473 -87.430 1.00 36.78 194 GLU A C 1
ATOM 1546 O O . GLU A 1 194 ? -5.717 1.831 -87.100 1.00 36.78 194 GLU A O 1
ATOM 1551 N N . ASN A 1 195 ? -3.623 2.324 -87.791 1.00 37.78 195 ASN A N 1
ATOM 1552 C CA . ASN A 1 195 ? -3.783 3.587 -88.528 1.00 37.78 195 ASN A CA 1
ATOM 1553 C C . ASN A 1 195 ? -4.580 4.762 -87.899 1.00 37.78 195 ASN A C 1
ATOM 1555 O O . ASN A 1 195 ? -5.796 4.836 -88.007 1.00 37.78 195 ASN A O 1
ATOM 1559 N N . ILE A 1 196 ? -3.867 5.802 -87.430 1.00 33.06 196 ILE A N 1
ATOM 1560 C CA . ILE A 1 196 ? -3.706 7.123 -88.104 1.00 33.06 196 ILE A CA 1
ATOM 1561 C C . ILE A 1 196 ? -3.131 8.166 -87.122 1.00 33.06 196 ILE A C 1
ATOM 1563 O O . ILE A 1 196 ? -3.761 8.559 -86.151 1.00 33.06 196 ILE A O 1
ATOM 1567 N N . ALA A 1 197 ? -1.901 8.574 -87.440 1.00 36.84 197 ALA A N 1
ATOM 1568 C CA . ALA A 1 197 ? -1.300 9.910 -87.430 1.00 36.84 197 ALA A CA 1
ATOM 1569 C C . ALA A 1 197 ? -1.645 10.993 -86.373 1.00 36.84 197 ALA A C 1
ATOM 1571 O O . ALA A 1 197 ? -2.790 11.297 -86.063 1.00 36.84 197 ALA A O 1
ATOM 1572 N N . VAL A 1 198 ? -0.569 11.744 -86.087 1.00 35.31 198 VAL A N 1
ATOM 1573 C CA . VAL A 1 198 ? -0.485 13.158 -85.666 1.00 35.31 198 VAL A CA 1
ATOM 1574 C C . VAL A 1 198 ? -0.239 13.401 -84.168 1.00 35.31 198 VAL A C 1
ATOM 1576 O O . VAL A 1 198 ? -1.138 13.604 -83.363 1.00 35.31 198 VAL A O 1
ATOM 1579 N N . GLN A 1 199 ? 1.051 13.490 -83.829 1.00 36.44 199 GLN A N 1
ATOM 1580 C CA . GLN A 1 199 ? 1.568 14.470 -82.863 1.00 36.44 199 GLN A CA 1
ATOM 1581 C C . GLN A 1 199 ? 1.365 15.893 -83.435 1.00 36.44 199 GLN A C 1
ATOM 1583 O O . GLN A 1 199 ? 1.461 16.028 -84.658 1.00 36.44 199 GLN A O 1
ATOM 1588 N N . PRO A 1 200 ? 1.182 16.963 -82.624 1.00 42.44 200 PRO A N 1
ATOM 1589 C CA . PRO A 1 200 ? 2.380 17.539 -82.002 1.00 42.44 200 PRO A CA 1
ATOM 1590 C C . PRO A 1 200 ? 2.223 18.329 -80.681 1.00 42.44 200 PRO A C 1
ATOM 1592 O O . PRO A 1 200 ? 1.167 18.830 -80.308 1.00 42.44 200 PRO A O 1
ATOM 1595 N N . THR A 1 201 ? 3.405 18.561 -80.095 1.00 29.28 201 THR A N 1
ATOM 1596 C CA . THR A 1 201 ? 3.869 19.786 -79.404 1.00 29.28 201 THR A CA 1
ATOM 1597 C C . THR A 1 201 ? 3.443 20.099 -77.965 1.00 29.28 201 THR A C 1
ATOM 1599 O O . THR A 1 201 ? 2.347 20.563 -77.677 1.00 29.28 201 THR A O 1
ATOM 1602 N N . VAL A 1 202 ? 4.448 19.997 -77.088 1.00 40.31 202 VAL A N 1
ATOM 1603 C CA . VAL A 1 202 ? 4.659 20.808 -75.872 1.00 40.31 202 VAL A CA 1
ATOM 1604 C C . VAL A 1 202 ? 4.870 22.284 -76.280 1.00 40.31 202 VAL A C 1
ATOM 1606 O O . VAL A 1 202 ? 5.427 22.524 -77.354 1.00 40.31 202 VAL A O 1
ATOM 1609 N N . PRO A 1 203 ? 4.515 23.280 -75.441 1.00 40.25 203 PRO A N 1
ATOM 1610 C CA . PRO A 1 203 ? 5.602 24.030 -74.804 1.00 40.25 203 PRO A CA 1
ATOM 1611 C C . PRO A 1 203 ? 5.372 24.422 -73.332 1.00 40.25 203 PRO A C 1
ATOM 1613 O O . PRO A 1 203 ? 4.298 24.811 -72.887 1.00 40.25 203 PRO A O 1
ATOM 1616 N N . SER A 1 204 ? 6.492 24.357 -72.617 1.00 42.50 204 SER A N 1
ATOM 1617 C CA . SER A 1 204 ? 6.823 24.979 -71.337 1.00 42.50 204 SER A CA 1
ATOM 1618 C C . SER A 1 204 ? 6.604 26.500 -71.325 1.00 42.50 204 SER A C 1
ATOM 1620 O O . SER A 1 204 ? 6.975 27.162 -72.289 1.00 42.50 204 SER A O 1
ATOM 1622 N N . HIS A 1 205 ? 6.168 27.062 -70.190 1.00 40.09 205 HIS A N 1
ATOM 1623 C CA . HIS A 1 205 ? 6.605 28.394 -69.759 1.00 40.09 205 HIS A CA 1
ATOM 1624 C C . HIS A 1 205 ? 6.886 28.440 -68.249 1.00 40.09 205 HIS A C 1
ATOM 1626 O O . HIS A 1 205 ? 6.100 27.985 -67.421 1.00 40.09 205 HIS A O 1
ATOM 1632 N N . LYS A 1 206 ? 8.080 28.960 -67.950 1.00 41.00 206 LYS A N 1
ATOM 1633 C CA . LYS A 1 206 ? 8.686 29.246 -66.646 1.00 41.00 206 LYS A CA 1
ATOM 1634 C C . LYS A 1 206 ? 8.224 30.606 -66.086 1.00 41.00 206 LYS A C 1
ATOM 1636 O O . LYS A 1 206 ? 7.682 31.415 -66.829 1.00 41.00 206 LYS A O 1
ATOM 1641 N N . GLU A 1 207 ? 8.700 30.873 -64.859 1.00 38.28 207 GLU A N 1
ATOM 1642 C CA . GLU A 1 207 ? 8.979 32.189 -64.236 1.00 38.28 207 GLU A CA 1
ATOM 1643 C C . GLU A 1 207 ? 7.770 32.895 -63.580 1.00 38.28 207 GLU A C 1
ATOM 1645 O O . GLU A 1 207 ? 6.677 32.867 -64.116 1.00 38.28 207 GLU A O 1
ATOM 1650 N N . LYS A 1 208 ? 7.862 33.568 -62.419 1.00 41.53 208 LYS A N 1
ATOM 1651 C CA . LYS A 1 208 ? 9.006 34.164 -61.701 1.00 41.53 208 LYS A CA 1
ATOM 1652 C C . LYS A 1 208 ? 8.596 34.609 -60.278 1.00 41.53 208 LYS A C 1
ATOM 1654 O O . LYS A 1 208 ? 7.464 35.028 -60.091 1.00 41.53 208 LYS A O 1
ATOM 1659 N N . ALA A 1 209 ? 9.599 34.631 -59.390 1.00 42.03 209 ALA A N 1
ATOM 1660 C CA . ALA A 1 209 ? 9.914 35.615 -58.330 1.00 42.03 209 ALA A CA 1
ATOM 1661 C C . ALA A 1 209 ? 8.894 35.889 -57.187 1.00 42.03 209 ALA A C 1
ATOM 1663 O O . ALA A 1 209 ? 7.751 36.223 -57.449 1.00 42.03 209 ALA A O 1
ATOM 1664 N N . LEU A 1 210 ? 9.200 35.720 -55.888 1.00 37.50 210 LEU A N 1
ATOM 1665 C CA . LEU A 1 210 ? 10.279 36.255 -55.015 1.00 37.50 210 LEU A CA 1
ATOM 1666 C C . LEU A 1 210 ? 9.918 37.614 -54.380 1.00 37.50 210 LEU A C 1
ATOM 1668 O O . LEU A 1 210 ? 9.809 38.610 -55.089 1.00 37.50 210 LEU A O 1
ATOM 1672 N N . LYS A 1 211 ? 9.769 37.604 -53.042 1.00 46.81 211 LYS A N 1
ATOM 1673 C CA . LYS A 1 211 ? 10.198 38.592 -52.014 1.00 46.81 211 LYS A CA 1
ATOM 1674 C C . LYS A 1 211 ? 9.472 38.260 -50.699 1.00 46.81 211 LYS A C 1
ATOM 1676 O O . LYS A 1 211 ? 8.253 38.318 -50.646 1.00 46.81 211 LYS A O 1
ATOM 1681 N N . GLU A 1 212 ? 10.124 37.659 -49.702 1.00 45.66 212 GLU A N 1
ATOM 1682 C CA . GLU A 1 212 ? 10.937 38.322 -48.660 1.00 45.66 212 GLU A CA 1
ATOM 1683 C C . GLU A 1 212 ? 10.362 39.658 -48.175 1.00 45.66 212 GLU A C 1
ATOM 1685 O O . GLU A 1 212 ? 10.340 40.627 -48.931 1.00 45.66 212 GLU A O 1
ATOM 1690 N N . SER A 1 213 ? 9.985 39.726 -46.893 1.00 45.25 213 SER A N 1
ATOM 1691 C CA . SER A 1 213 ? 10.407 40.786 -45.964 1.00 45.25 213 SER A CA 1
ATOM 1692 C C . SER A 1 213 ? 10.086 40.379 -44.526 1.00 45.25 213 SER A C 1
ATOM 1694 O O . SER A 1 213 ? 8.977 39.979 -44.190 1.00 45.25 213 SER A O 1
ATOM 1696 N N . GLN A 1 214 ? 11.131 40.454 -43.723 1.00 47.03 214 GLN A N 1
ATOM 1697 C CA . GLN A 1 214 ? 11.296 40.071 -42.333 1.00 47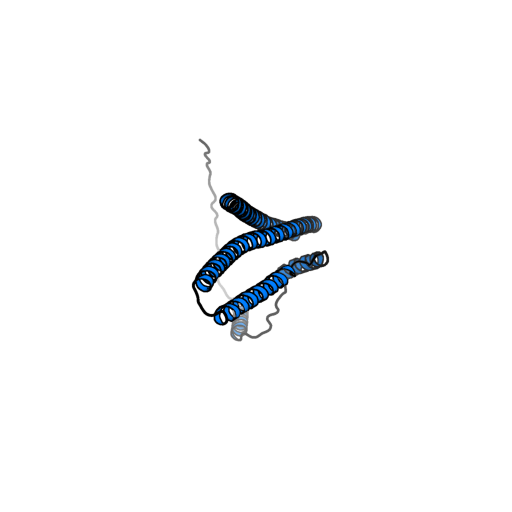.03 214 GLN A CA 1
ATOM 1698 C C . GLN A 1 214 ? 11.033 41.275 -41.404 1.00 47.03 214 GLN A C 1
ATOM 1700 O O . GLN A 1 214 ? 11.187 42.412 -41.834 1.00 47.03 214 GLN A O 1
ATOM 1705 N N . TYR A 1 215 ? 10.758 40.974 -40.131 1.00 42.06 215 TYR A N 1
ATOM 1706 C CA . TYR A 1 215 ? 11.017 41.771 -38.917 1.00 42.06 215 TYR A CA 1
ATOM 1707 C C . TYR A 1 215 ? 10.453 43.199 -38.776 1.00 42.06 215 TYR A C 1
ATOM 1709 O O . TYR A 1 215 ? 10.945 44.151 -39.377 1.00 42.06 215 TYR A O 1
ATOM 1717 N N . LEU A 1 216 ? 9.562 43.349 -37.788 1.00 47.88 216 LEU A N 1
ATOM 1718 C CA . LEU A 1 216 ? 9.807 44.153 -36.580 1.00 47.88 216 LEU A CA 1
ATOM 1719 C C . LEU A 1 216 ? 8.946 43.633 -35.423 1.00 47.88 216 LEU A C 1
ATOM 1721 O O . LEU A 1 216 ? 7.759 43.332 -35.676 1.00 47.88 216 LEU A O 1
#

Sequence (216 aa):
MKLEVEEGTYKLMKQENELIKEIELMEQEKLNIINEAKSYLAKELRQMAKTCLRRKIELEKTIEKRAQALANLRTLITNIENAHSNSAVLSAYKTASDVLKKIGQNGLMEYDVRDIMDDINEILEEKQEIDAILSETLTFTDSDAELEKELAELLNKDNVSVSNVDVSESNPEIKKLEQRLKDLRMEGLVSLGENIAVQPTVPSHKEKALKESQYL

pLDDT: mean 71.36, std 20.47, range [29.28, 98.38]

Secondary structure (DSSP, 8-state):
-HHHHHHHHHHHHHHHHHHHHHHHHHHHHHHHHHHHHHHHHHTT-HHHHHHHHHHHHHHHHHHHHHHHHHHHHHHHHHHHHHHHHHHHHHHHHHHHHHHHHHHHHTT--THHHHHHHHHHHHHHHHHHHHHHHTTS-------SHHHHHHHHHHHHHHHTTSS-----S--HHHHHHHHHHHHHHHGGG-S-------------------------

InterPro domains:
  IPR005024 Snf7 family [PF03357] (11-157)
  IPR005024 Snf7 family [PTHR22761] (11-175)

Organism: Lasius niger (NCBI:txid67767)

Foldseek 3Di:
DVVVLVVVLVVLVVVLVVLVVVLVVLVVVLVVLQVVLVVCVVVVVNVVSLVSLVVSVVSVVVSVVSVVVSVVSVVVSVVSVVVVVVVVVVVVVVVVVVVVVVVVVVDDDPVVVVVVVVVVVVVVVVVVVVVVVVPPPDDDDYDDVVSVVVVVVVVVVVCVPPDPPPPPDDDPVVVVVVVVVVVVVVVPPDDDDDDDDDDDDDDDDDDDDDDDDDDD

Radius of gyration: 40.69 Å; chains: 1; bounding box: 57×64×135 Å